Protein AF-A0A9E0UAF7-F1 (afdb_monomer_lite)

Secondary structure (DSSP, 8-state):
-----------------------------------------TT-S--S-TTHHHHHHHHHHHHHHHHHHHHHHHHHHHHHHHHHHHHHHHHHHHHHHHHHHHHHTT-HHHHGGGTTS-GGGGGT---SS-HHHHHHH-TT--PPTTEEEE--HHHHHSPPTTEEEEETTTTEEEEE-S--SS-EES-TT-----EEEEEEEE--S-TTT-----EEEEEESS-EESS--

pLDDT: mean 76.94, std 18.38, range [40.88, 98.25]

Structure (mmCIF, N/CA/C/O backbone):
data_AF-A0A9E0UAF7-F1
#
_entry.id   AF-A0A9E0UAF7-F1
#
loop_
_atom_site.group_PDB
_atom_site.id
_atom_site.type_symbol
_atom_site.label_atom_id
_atom_site.label_alt_id
_atom_site.label_comp_id
_atom_site.label_asym_id
_atom_site.label_entity_id
_atom_site.label_seq_id
_atom_site.pdbx_PDB_ins_code
_atom_site.Cartn_x
_atom_site.Cartn_y
_atom_site.Cartn_z
_atom_site.occupancy
_atom_site.B_iso_or_equiv
_atom_site.auth_seq_id
_atom_site.auth_comp_id
_atom_site.auth_asym_id
_atom_site.auth_atom_id
_atom_site.pdbx_PDB_model_num
ATOM 1 N N . MET A 1 1 ? 40.845 16.776 44.297 1.00 41.53 1 MET A N 1
ATOM 2 C CA . MET A 1 1 ? 40.939 15.301 44.328 1.00 41.53 1 MET A CA 1
ATOM 3 C C . MET A 1 1 ? 40.450 14.809 42.975 1.00 41.53 1 MET A C 1
ATOM 5 O O . MET A 1 1 ? 39.274 14.956 42.697 1.00 41.53 1 MET A O 1
ATOM 9 N N . ALA A 1 2 ? 41.381 14.683 42.027 1.00 43.44 2 ALA A N 1
ATOM 10 C CA . ALA A 1 2 ? 41.903 13.411 41.487 1.00 43.44 2 ALA A CA 1
ATOM 11 C C . ALA A 1 2 ? 41.165 13.103 40.159 1.00 43.44 2 ALA A C 1
ATOM 13 O O . ALA A 1 2 ? 40.016 12.694 40.193 1.00 43.44 2 ALA A O 1
ATOM 14 N N . ASP A 1 3 ? 41.591 13.634 39.009 1.00 40.88 3 ASP A N 1
ATOM 15 C CA . ASP A 1 3 ? 42.754 13.255 38.178 1.00 40.88 3 ASP A CA 1
ATOM 16 C C . ASP A 1 3 ? 42.494 11.983 37.346 1.00 40.88 3 ASP A C 1
ATOM 18 O O . ASP A 1 3 ? 42.168 10.948 37.916 1.00 40.88 3 ASP A O 1
ATOM 22 N N . ALA A 1 4 ? 42.600 12.100 36.012 1.00 50.06 4 ALA A N 1
ATOM 23 C CA . ALA A 1 4 ? 43.073 11.074 35.063 1.00 50.06 4 ALA A CA 1
ATOM 24 C C . ALA A 1 4 ? 42.687 11.429 33.612 1.00 50.06 4 ALA A C 1
ATOM 26 O O . ALA A 1 4 ? 41.625 11.089 33.091 1.00 50.06 4 ALA A O 1
ATOM 27 N N . ARG A 1 5 ? 43.625 12.108 32.949 1.00 47.50 5 ARG A N 1
ATOM 28 C CA . ARG A 1 5 ? 43.760 12.219 31.493 1.00 47.50 5 ARG A CA 1
ATOM 29 C C . ARG A 1 5 ? 44.028 10.838 30.888 1.00 47.50 5 ARG A C 1
ATOM 31 O O . ARG A 1 5 ? 44.896 10.138 31.398 1.00 47.50 5 ARG A O 1
ATOM 38 N N . LEU A 1 6 ? 43.447 10.525 29.729 1.00 55.19 6 LEU A N 1
ATOM 39 C CA . LEU A 1 6 ? 44.063 9.582 28.789 1.00 55.19 6 LEU A CA 1
ATOM 40 C C . LEU A 1 6 ? 44.043 10.151 27.372 1.00 55.19 6 LEU A C 1
ATOM 42 O O . LEU A 1 6 ? 43.013 10.268 26.715 1.00 55.19 6 LEU A O 1
ATOM 46 N N . ALA A 1 7 ? 45.243 10.539 26.954 1.00 46.50 7 ALA A N 1
ATOM 47 C CA . ALA A 1 7 ? 45.623 10.882 25.602 1.00 46.50 7 ALA A CA 1
ATOM 48 C C . ALA A 1 7 ? 45.883 9.600 24.799 1.00 46.50 7 ALA A C 1
ATOM 50 O O . ALA A 1 7 ? 46.511 8.673 25.304 1.00 46.50 7 ALA A O 1
ATOM 51 N N . PHE A 1 8 ? 45.493 9.596 23.527 1.00 46.56 8 PHE A N 1
ATOM 52 C CA . PHE A 1 8 ? 45.999 8.655 22.531 1.00 46.56 8 PHE A CA 1
ATOM 53 C C . PHE A 1 8 ? 46.525 9.441 21.329 1.00 46.56 8 PHE A C 1
ATOM 55 O O . PHE A 1 8 ? 45.744 10.058 20.606 1.00 46.56 8 PHE A O 1
ATOM 62 N N . PRO A 1 9 ? 47.842 9.418 21.086 1.00 63.25 9 PRO A N 1
ATOM 63 C CA . PRO A 1 9 ? 48.402 9.704 19.779 1.00 63.25 9 PRO A CA 1
ATOM 64 C C . PRO A 1 9 ? 49.098 8.451 19.238 1.00 63.25 9 PRO A C 1
ATOM 66 O O . PRO A 1 9 ? 49.913 7.858 19.936 1.00 63.25 9 PRO A O 1
ATOM 69 N N . GLN A 1 10 ? 48.890 8.097 17.968 1.00 53.09 10 GLN A N 1
ATOM 70 C CA . GLN A 1 10 ? 49.980 7.488 17.203 1.00 53.09 10 GLN A CA 1
ATOM 71 C C . GLN A 1 10 ? 49.788 7.624 15.692 1.00 53.09 10 GLN A C 1
ATOM 73 O O . GLN A 1 10 ? 48.929 7.012 15.066 1.00 53.09 10 GLN A O 1
ATOM 78 N N . LYS A 1 11 ? 50.659 8.463 15.129 1.00 49.25 11 LYS A N 1
ATOM 79 C CA . LYS A 1 11 ? 51.028 8.517 13.718 1.00 49.25 11 LYS A CA 1
ATOM 80 C C . LYS A 1 11 ? 51.733 7.212 13.343 1.00 49.25 11 LYS A C 1
ATOM 82 O O . LYS A 1 11 ? 52.657 6.811 14.045 1.00 49.25 11 LYS A O 1
ATOM 87 N N . LEU A 1 12 ? 51.403 6.642 12.188 1.00 48.94 12 LEU A N 1
ATOM 88 C CA . LEU A 1 12 ? 52.256 5.674 11.498 1.00 48.94 12 LEU A CA 1
ATOM 89 C C . LEU A 1 12 ? 52.568 6.213 10.101 1.00 48.94 12 LEU A C 1
ATOM 91 O O . LEU A 1 12 ? 51.835 6.027 9.137 1.00 48.94 12 LEU A O 1
ATOM 95 N N . SER A 1 13 ? 53.673 6.956 10.057 1.00 51.06 13 SER A N 1
ATOM 96 C CA . SER A 1 13 ? 54.428 7.274 8.852 1.00 51.06 13 SER A CA 1
ATOM 97 C C . SER A 1 13 ? 55.269 6.051 8.499 1.00 51.06 13 SER A C 1
ATOM 99 O O . SER A 1 13 ? 56.090 5.620 9.308 1.00 51.06 13 SER A O 1
ATOM 101 N N . LEU A 1 14 ? 55.076 5.493 7.306 1.00 51.84 14 LEU A N 1
ATOM 102 C CA . LEU A 1 14 ? 55.967 4.486 6.735 1.00 51.84 14 LEU A CA 1
ATOM 103 C C . LEU A 1 14 ? 56.720 5.116 5.563 1.00 51.84 14 LEU A C 1
ATOM 105 O O . LEU A 1 14 ? 56.313 5.073 4.407 1.00 51.84 14 LEU A O 1
ATOM 109 N N . SER A 1 15 ? 57.836 5.734 5.940 1.00 57.00 15 SER A N 1
ATOM 110 C CA . SER A 1 15 ? 58.982 6.048 5.094 1.00 57.00 15 SER A CA 1
ATOM 111 C C . SER A 1 15 ? 59.599 4.752 4.560 1.00 57.00 15 SER A C 1
ATOM 113 O O . SER A 1 15 ? 59.833 3.815 5.328 1.00 57.00 15 SER A O 1
ATOM 115 N N . ARG A 1 16 ? 59.909 4.698 3.260 1.00 47.22 16 ARG A N 1
ATOM 116 C CA . ARG A 1 16 ? 60.874 3.733 2.721 1.00 47.22 16 ARG A CA 1
ATOM 117 C C . ARG A 1 16 ? 61.950 4.455 1.903 1.00 47.22 16 ARG A C 1
ATOM 119 O O . ARG A 1 16 ? 61.608 5.317 1.095 1.00 47.22 16 ARG A O 1
ATOM 126 N N . PRO A 1 17 ? 63.232 4.120 2.129 1.00 57.28 17 PRO A N 1
ATOM 127 C CA . PRO A 1 17 ? 64.366 4.873 1.619 1.00 57.28 17 PRO A CA 1
ATOM 128 C C . PRO A 1 17 ? 64.757 4.466 0.198 1.00 57.28 17 PRO A C 1
ATOM 130 O O . PRO A 1 17 ? 64.689 3.300 -0.190 1.00 57.28 17 PRO A O 1
ATOM 133 N N . ALA A 1 18 ? 65.263 5.454 -0.532 1.00 51.53 18 ALA A N 1
ATOM 134 C CA . ALA A 1 18 ? 66.146 5.260 -1.666 1.00 51.53 18 ALA A CA 1
ATOM 135 C C . ALA A 1 18 ? 67.567 4.964 -1.158 1.00 51.53 18 ALA A C 1
ATOM 137 O O . ALA A 1 18 ? 68.094 5.724 -0.349 1.00 51.53 18 ALA A O 1
ATOM 138 N N . ALA A 1 19 ? 68.201 3.904 -1.662 1.00 49.62 19 ALA A N 1
ATOM 139 C CA . ALA A 1 19 ? 69.658 3.794 -1.705 1.00 49.62 19 ALA A CA 1
ATOM 140 C C . ALA A 1 19 ? 70.096 2.798 -2.790 1.00 49.62 19 ALA A C 1
ATOM 142 O O . ALA A 1 19 ? 70.011 1.582 -2.649 1.00 49.62 19 ALA A O 1
ATOM 143 N N . THR A 1 20 ? 70.554 3.389 -3.887 1.00 54.06 20 THR A N 1
ATOM 144 C CA . THR A 1 20 ? 71.681 2.989 -4.736 1.00 54.06 20 THR A CA 1
ATOM 145 C C . THR A 1 20 ? 72.611 1.906 -4.180 1.00 54.06 20 THR A C 1
ATOM 147 O O . THR A 1 20 ? 73.306 2.132 -3.194 1.00 54.06 20 THR A O 1
ATOM 150 N N . LEU A 1 21 ? 72.767 0.820 -4.942 1.00 51.31 21 LEU A N 1
ATOM 151 C CA . LEU A 1 21 ? 74.027 0.083 -5.041 1.00 51.31 21 LEU A CA 1
ATOM 152 C C . LEU A 1 21 ? 74.296 -0.240 -6.511 1.00 51.31 21 LEU A C 1
ATOM 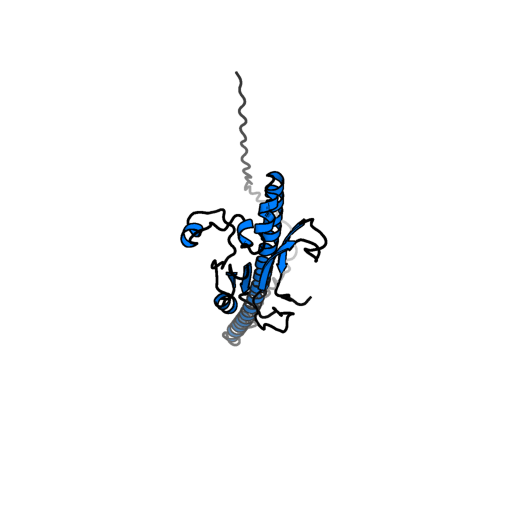154 O O . LEU A 1 21 ? 73.757 -1.165 -7.112 1.00 51.31 21 LEU A O 1
ATOM 158 N N . SER A 1 22 ? 75.106 0.633 -7.092 1.00 55.19 22 SER A N 1
ATOM 159 C CA . SER A 1 22 ? 75.787 0.462 -8.358 1.00 55.19 22 SER A CA 1
ATOM 160 C C . SER A 1 22 ? 77.051 -0.381 -8.155 1.00 55.19 22 SER A C 1
ATOM 162 O O . SER A 1 22 ? 77.685 -0.329 -7.105 1.00 55.19 22 SER A O 1
ATOM 164 N N . ARG A 1 23 ? 77.450 -1.063 -9.236 1.00 52.00 23 ARG A N 1
ATOM 165 C CA . ARG A 1 23 ? 78.768 -1.674 -9.498 1.00 52.00 23 ARG A CA 1
ATOM 166 C C . ARG A 1 23 ? 79.117 -2.975 -8.774 1.00 52.00 23 ARG A C 1
ATOM 168 O O . ARG A 1 23 ? 79.587 -2.956 -7.648 1.00 52.00 23 ARG A O 1
ATOM 175 N N . GLN A 1 24 ? 79.086 -4.050 -9.564 1.00 48.72 24 GLN A N 1
ATOM 176 C CA . GLN A 1 24 ? 80.085 -5.132 -9.729 1.00 48.72 24 GLN A CA 1
ATOM 177 C C . GLN A 1 24 ? 79.295 -6.382 -10.138 1.00 48.72 24 GLN A C 1
ATOM 179 O O . GLN A 1 24 ? 78.341 -6.719 -9.463 1.00 48.72 24 GLN A O 1
ATOM 184 N N . ARG A 1 25 ? 79.546 -7.147 -11.195 1.00 46.94 25 ARG A N 1
ATOM 185 C CA . ARG A 1 25 ? 80.594 -7.339 -12.208 1.00 46.94 25 ARG A CA 1
ATOM 186 C C . ARG A 1 25 ? 79.820 -8.041 -13.341 1.00 46.94 25 ARG A C 1
ATOM 188 O O . ARG A 1 25 ? 79.087 -8.973 -13.057 1.00 46.94 25 ARG A O 1
ATOM 195 N N . ALA A 1 26 ? 79.802 -7.584 -14.587 1.00 54.94 26 ALA A N 1
ATOM 196 C CA . ALA A 1 26 ? 80.893 -7.785 -15.538 1.00 54.94 26 ALA A CA 1
ATOM 197 C C . ALA A 1 26 ? 81.461 -9.219 -15.518 1.00 54.94 26 ALA A C 1
ATOM 199 O O . ALA A 1 26 ? 82.575 -9.422 -15.035 1.00 54.94 26 ALA A O 1
ATOM 200 N N . ARG A 1 27 ? 80.688 -10.191 -16.019 1.00 50.22 27 ARG A N 1
ATOM 201 C CA . ARG A 1 27 ? 81.120 -11.369 -16.804 1.00 50.22 27 ARG A CA 1
ATOM 202 C C . ARG A 1 27 ? 79.898 -12.250 -17.082 1.00 50.22 27 ARG A C 1
ATOM 204 O O . ARG A 1 27 ? 79.049 -12.337 -16.215 1.00 50.22 27 ARG A O 1
ATOM 211 N N . GLU A 1 28 ? 79.866 -12.873 -18.260 1.00 48.66 28 GLU A N 1
ATOM 212 C CA . GLU A 1 28 ? 78.744 -13.590 -18.903 1.00 48.66 28 GLU A CA 1
ATOM 213 C C . GLU A 1 28 ? 77.792 -12.626 -19.629 1.00 48.66 28 GLU A C 1
ATOM 215 O O . GLU A 1 28 ? 76.805 -12.165 -19.084 1.00 48.66 28 GLU A O 1
ATOM 220 N N . ASP A 1 29 ? 78.020 -12.179 -20.862 1.00 54.28 29 ASP A N 1
ATOM 221 C CA . ASP A 1 29 ? 78.720 -12.773 -22.007 1.00 54.28 29 ASP A CA 1
ATOM 222 C C . ASP A 1 29 ? 78.398 -14.254 -22.232 1.00 54.28 29 ASP A C 1
ATOM 224 O O . ASP A 1 29 ? 79.243 -15.144 -22.177 1.00 54.28 29 ASP A O 1
ATOM 228 N N . SER A 1 30 ? 77.107 -14.528 -22.413 1.00 54.91 30 SER A N 1
ATOM 229 C CA . SER A 1 30 ? 76.599 -15.802 -22.911 1.00 54.91 30 SER A CA 1
ATOM 230 C C . SER A 1 30 ? 75.281 -15.577 -23.636 1.00 54.91 30 SER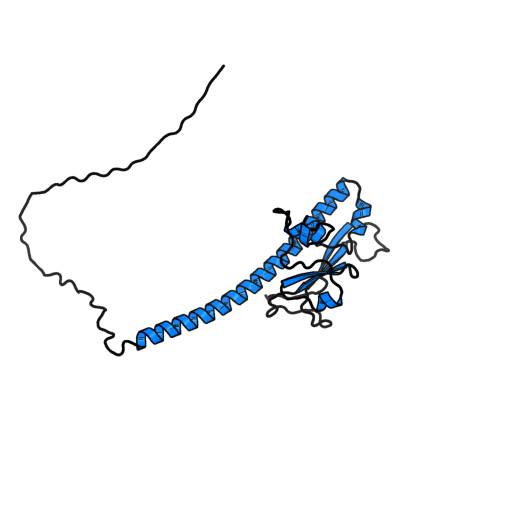 A C 1
ATOM 232 O O . SER A 1 30 ? 74.210 -15.578 -23.044 1.00 54.91 30 SER A O 1
ATOM 234 N N . ARG A 1 31 ? 75.401 -15.448 -24.958 1.00 53.41 31 ARG A N 1
ATOM 235 C CA . ARG A 1 31 ? 74.362 -15.776 -25.943 1.00 53.41 31 ARG A CA 1
ATOM 236 C C . ARG A 1 31 ? 73.120 -14.890 -25.889 1.00 53.41 31 ARG A C 1
ATOM 238 O O . ARG A 1 31 ? 72.055 -15.264 -25.412 1.00 53.41 31 ARG A O 1
ATOM 245 N N . LEU A 1 32 ? 73.270 -13.743 -26.542 1.00 54.09 32 LEU A N 1
ATOM 246 C CA . LEU A 1 32 ? 72.193 -13.044 -27.234 1.00 54.09 32 LEU A CA 1
ATOM 247 C C . LEU A 1 32 ? 71.392 -14.032 -28.102 1.00 54.09 32 LEU A C 1
ATOM 249 O O . LEU A 1 32 ? 71.757 -14.308 -29.243 1.00 54.09 32 LEU A O 1
ATOM 253 N N . MET A 1 33 ? 70.287 -14.548 -27.570 1.00 49.56 33 MET A N 1
ATOM 254 C CA . MET A 1 33 ? 69.118 -14.816 -28.394 1.00 49.56 33 MET A CA 1
ATOM 255 C C . MET A 1 33 ? 68.232 -13.576 -28.316 1.00 49.56 33 MET A C 1
ATOM 257 O O . MET A 1 33 ? 67.869 -13.170 -27.208 1.00 49.56 33 MET A O 1
ATOM 261 N N . PRO A 1 34 ? 67.886 -12.942 -29.450 1.00 55.28 34 PRO A N 1
ATOM 262 C CA . PRO A 1 34 ? 66.823 -11.962 -29.446 1.00 55.28 34 PRO A CA 1
ATOM 263 C C . PRO A 1 34 ? 65.553 -12.723 -29.076 1.00 55.28 34 PRO A C 1
ATOM 265 O O . PRO A 1 34 ? 64.988 -13.442 -29.898 1.00 55.28 34 PRO A O 1
ATOM 268 N N . ILE A 1 35 ? 65.115 -12.586 -27.824 1.00 56.59 35 ILE A N 1
ATOM 269 C CA . ILE A 1 35 ? 63.716 -12.800 -27.484 1.00 56.59 35 ILE A CA 1
ATOM 270 C C . ILE A 1 35 ? 62.994 -11.779 -28.347 1.00 56.59 35 ILE A C 1
ATOM 272 O O . ILE A 1 35 ? 62.994 -10.580 -28.057 1.00 56.59 35 ILE A O 1
ATOM 276 N N . GLN A 1 36 ? 62.499 -12.248 -29.491 1.00 58.94 36 GLN A N 1
ATOM 277 C CA . GLN A 1 36 ? 61.579 -11.487 -30.295 1.00 58.94 36 GLN A CA 1
ATOM 278 C C . GLN A 1 36 ? 60.417 -11.188 -29.368 1.00 58.94 36 GLN A C 1
ATOM 280 O O . GLN A 1 36 ? 59.630 -12.063 -29.022 1.00 58.94 36 GLN A O 1
ATOM 285 N N . ALA A 1 37 ? 60.372 -9.945 -28.899 1.00 59.50 37 ALA A N 1
ATOM 286 C CA . ALA A 1 37 ? 59.159 -9.366 -28.393 1.00 59.50 37 ALA A CA 1
ATOM 287 C C . ALA A 1 37 ? 58.181 -9.451 -29.561 1.00 59.50 37 ALA A C 1
ATOM 289 O O . ALA A 1 37 ? 58.180 -8.585 -30.442 1.00 59.50 37 ALA A O 1
ATOM 290 N N . GLU A 1 38 ? 57.399 -10.530 -29.595 1.00 56.88 38 GLU A N 1
ATOM 291 C CA . GLU A 1 38 ? 56.126 -10.576 -30.284 1.00 56.88 38 GLU A CA 1
ATOM 292 C C . GLU A 1 38 ? 55.320 -9.426 -29.694 1.00 56.88 38 GLU A C 1
ATOM 294 O O . GLU A 1 38 ? 54.585 -9.540 -28.714 1.00 56.88 38 GLU A O 1
ATOM 299 N N . ARG A 1 39 ? 55.527 -8.244 -30.279 1.00 55.34 39 ARG A N 1
ATOM 300 C CA . ARG A 1 39 ? 54.546 -7.183 -30.276 1.00 55.34 39 ARG A CA 1
ATOM 301 C C . ARG A 1 39 ? 53.333 -7.838 -30.904 1.00 55.34 39 ARG A C 1
ATOM 303 O O . ARG A 1 39 ? 53.231 -7.884 -32.127 1.00 55.34 39 ARG A O 1
ATOM 310 N N . PHE A 1 40 ? 52.455 -8.366 -30.062 1.00 55.75 40 PHE A N 1
ATOM 311 C CA . PHE A 1 40 ? 51.092 -8.699 -30.415 1.00 55.75 40 PHE A CA 1
ATOM 312 C C . PHE A 1 40 ? 50.440 -7.402 -30.907 1.00 55.75 40 PHE A C 1
ATOM 314 O O . PHE A 1 40 ? 49.823 -6.646 -30.159 1.00 55.75 40 PHE A O 1
ATOM 321 N N . ARG A 1 41 ? 50.671 -7.091 -32.187 1.00 57.16 41 ARG A N 1
ATOM 322 C CA . ARG A 1 41 ? 50.012 -6.030 -32.937 1.00 57.16 41 ARG A CA 1
ATOM 323 C C . ARG A 1 41 ? 48.605 -6.527 -33.231 1.00 57.16 41 ARG A C 1
ATOM 325 O O . ARG A 1 41 ? 48.301 -6.965 -34.331 1.00 57.16 41 ARG A O 1
ATOM 332 N N . PHE A 1 42 ? 47.745 -6.468 -32.223 1.00 57.91 42 PHE A N 1
ATOM 333 C CA . PHE A 1 42 ? 46.317 -6.755 -32.364 1.00 57.91 42 PHE A CA 1
ATOM 334 C C . PHE A 1 42 ? 45.541 -5.620 -33.068 1.00 57.91 42 PHE A C 1
ATOM 336 O O . PHE A 1 42 ? 44.316 -5.639 -33.099 1.00 57.91 42 PHE A O 1
ATOM 343 N N . THR A 1 43 ? 46.218 -4.611 -33.629 1.00 59.00 43 THR A N 1
ATOM 344 C CA . THR A 1 43 ? 45.596 -3.333 -34.018 1.00 59.00 43 THR A CA 1
ATOM 345 C C . THR A 1 43 ? 45.374 -3.110 -35.513 1.00 59.00 43 THR A C 1
ATOM 347 O O . THR A 1 43 ? 44.853 -2.059 -35.865 1.00 59.00 43 THR A O 1
ATOM 350 N N . ASP A 1 44 ? 45.688 -4.066 -36.391 1.00 58.78 44 ASP A N 1
ATOM 351 C CA . ASP A 1 44 ? 45.584 -3.843 -37.848 1.00 58.78 44 ASP A CA 1
ATOM 352 C C . ASP A 1 44 ? 44.432 -4.605 -38.537 1.00 58.78 44 ASP A C 1
ATOM 354 O O . ASP A 1 44 ? 44.355 -4.633 -39.762 1.00 58.78 44 ASP A O 1
ATOM 358 N N . TYR A 1 45 ? 43.483 -5.183 -37.786 1.00 60.16 45 TYR A N 1
ATOM 359 C CA . TYR A 1 45 ? 42.378 -5.968 -38.373 1.00 60.16 45 TYR A CA 1
ATOM 360 C C . TYR A 1 45 ? 41.162 -5.133 -38.845 1.00 60.16 45 TYR A C 1
ATOM 362 O O . TYR A 1 45 ? 40.240 -5.672 -39.447 1.00 60.16 45 TYR A O 1
ATOM 370 N N . TYR A 1 46 ? 41.146 -3.810 -38.633 1.00 56.69 46 TYR A N 1
ATOM 371 C CA . TYR A 1 46 ? 40.015 -2.938 -39.007 1.00 56.69 46 TYR A CA 1
ATOM 372 C C . TYR A 1 46 ? 40.449 -1.714 -39.835 1.00 56.69 46 TYR A C 1
ATOM 374 O O . TYR A 1 46 ? 40.228 -0.572 -39.441 1.00 56.69 46 TYR A O 1
ATOM 382 N N . GLN A 1 47 ? 41.054 -1.929 -41.009 1.00 59.75 47 GLN A N 1
ATOM 383 C CA . GLN A 1 47 ? 41.250 -0.862 -42.013 1.00 59.75 47 GLN A CA 1
ATOM 384 C C . GLN A 1 47 ? 40.130 -0.787 -43.074 1.00 59.75 47 GLN A C 1
ATOM 386 O O . GLN A 1 47 ? 40.229 -0.017 -44.025 1.00 59.75 47 GLN A O 1
ATOM 391 N N . GLY A 1 48 ? 39.026 -1.524 -42.902 1.00 61.62 48 GLY A N 1
ATOM 392 C CA . GLY A 1 48 ? 37.819 -1.402 -43.726 1.00 61.62 48 GLY A CA 1
ATOM 393 C C . GLY A 1 48 ? 36.689 -0.686 -42.981 1.00 61.62 48 GLY A C 1
ATOM 394 O O . GLY A 1 48 ? 36.115 -1.251 -42.061 1.00 61.62 48 GLY A O 1
ATOM 395 N N . SER A 1 49 ? 36.353 0.540 -43.402 1.00 66.31 49 SER A N 1
ATOM 396 C CA . SER A 1 49 ? 35.209 1.362 -42.951 1.00 66.31 49 SER A CA 1
ATOM 397 C C . SER A 1 49 ? 35.156 1.729 -41.454 1.00 66.31 49 SER A C 1
ATOM 399 O O . SER A 1 49 ? 34.607 1.017 -40.615 1.00 66.31 49 SER A O 1
ATOM 401 N N . ARG A 1 50 ? 35.631 2.938 -41.115 1.00 71.88 50 ARG A N 1
ATOM 402 C CA . ARG A 1 50 ? 35.610 3.505 -39.745 1.00 71.88 50 ARG A CA 1
ATOM 403 C C . ARG A 1 50 ? 34.200 3.649 -39.146 1.00 71.88 50 ARG A C 1
ATOM 405 O O . ARG A 1 50 ? 34.077 3.886 -37.951 1.00 71.88 50 ARG A O 1
ATOM 412 N N . TRP A 1 51 ? 33.146 3.547 -39.955 1.00 77.69 51 TRP A N 1
ATOM 413 C CA . TRP A 1 51 ? 31.760 3.751 -39.517 1.00 77.69 51 TRP A CA 1
ATOM 414 C C . TRP A 1 51 ? 31.103 2.458 -39.022 1.00 77.69 51 TRP A C 1
ATOM 416 O O . TRP A 1 51 ? 30.178 2.516 -38.213 1.00 77.69 51 TRP A O 1
ATOM 426 N N . PHE A 1 52 ? 31.605 1.293 -39.445 1.00 85.00 52 PHE A N 1
ATOM 427 C CA . PHE A 1 52 ? 31.015 0.002 -39.091 1.00 85.00 52 PHE A CA 1
ATOM 428 C C . PHE A 1 52 ? 31.135 -0.329 -37.590 1.00 85.00 52 PHE A C 1
ATOM 430 O O . PHE A 1 52 ? 30.101 -0.609 -36.978 1.00 85.00 52 PHE A O 1
ATOM 437 N N . PRO A 1 53 ? 32.313 -0.212 -36.936 1.00 86.31 53 PRO A N 1
ATOM 438 C CA . PRO A 1 53 ? 32.418 -0.480 -35.498 1.00 86.31 53 PRO A CA 1
ATOM 439 C C . PRO A 1 53 ? 31.550 0.464 -34.656 1.00 86.31 53 PRO A C 1
ATOM 441 O O . PRO A 1 53 ? 30.951 0.040 -33.671 1.00 86.31 53 PRO A O 1
ATOM 444 N N . GLY A 1 54 ? 31.439 1.732 -35.069 1.00 91.19 54 GLY A N 1
ATOM 445 C CA . GLY A 1 54 ? 30.594 2.722 -34.400 1.00 91.19 54 GLY A CA 1
ATOM 446 C C . GLY A 1 54 ? 29.106 2.384 -34.496 1.00 91.19 54 GLY A C 1
ATOM 447 O O . GLY A 1 54 ? 28.399 2.463 -33.495 1.00 91.19 54 GLY A O 1
ATOM 448 N N . GLY A 1 55 ? 28.643 1.943 -35.670 1.00 94.19 55 GLY A N 1
ATOM 449 C CA . GLY A 1 55 ? 27.260 1.502 -35.863 1.00 94.19 55 GLY A CA 1
ATOM 450 C C . GLY A 1 55 ? 26.907 0.285 -35.006 1.00 94.19 55 GLY A C 1
ATOM 451 O O . GLY A 1 55 ? 25.872 0.285 -34.341 1.00 94.19 55 GLY A O 1
ATOM 452 N N . VAL A 1 56 ? 27.791 -0.718 -34.957 1.00 94.56 56 VAL A N 1
ATOM 453 C CA . VAL A 1 56 ? 27.600 -1.904 -34.104 1.00 94.56 56 VAL A CA 1
ATOM 454 C C . VAL A 1 56 ? 27.576 -1.516 -32.624 1.00 94.56 56 VAL A C 1
ATOM 456 O O . VAL A 1 56 ? 26.683 -1.947 -31.898 1.00 94.56 56 VAL A O 1
ATOM 459 N N . ALA A 1 57 ? 28.505 -0.666 -32.176 1.00 95.31 57 ALA A N 1
ATOM 460 C CA . ALA A 1 57 ? 28.530 -0.190 -30.795 1.00 95.31 57 ALA A CA 1
ATOM 461 C C . ALA A 1 57 ? 27.242 0.562 -30.427 1.00 95.31 57 ALA A C 1
ATOM 463 O O . ALA A 1 57 ? 26.656 0.298 -29.380 1.00 95.31 57 ALA A O 1
ATOM 464 N N . LEU A 1 58 ? 26.763 1.447 -31.304 1.00 96.75 58 LEU A N 1
ATOM 465 C CA . LEU A 1 58 ? 25.524 2.194 -31.092 1.00 96.75 58 LEU A CA 1
ATOM 466 C C . LEU A 1 58 ? 24.312 1.256 -31.018 1.00 96.75 58 LEU A C 1
ATOM 468 O O . LEU A 1 58 ? 23.486 1.400 -30.120 1.00 96.75 58 LEU A O 1
ATOM 472 N N . LEU A 1 59 ? 24.230 0.260 -31.904 1.00 97.19 59 LEU A N 1
ATOM 473 C CA . LEU A 1 59 ? 23.164 -0.743 -31.881 1.00 97.19 59 LEU A CA 1
ATOM 474 C C . LEU A 1 59 ? 23.163 -1.548 -30.572 1.00 97.19 59 LEU A C 1
ATOM 476 O O . LEU A 1 59 ? 22.109 -1.718 -29.961 1.00 97.19 59 LEU A O 1
ATOM 480 N N . LEU A 1 60 ? 24.333 -1.992 -30.107 1.00 97.88 60 LEU A N 1
ATOM 481 C CA . LEU A 1 60 ? 24.460 -2.697 -28.828 1.00 97.88 60 LEU A CA 1
ATOM 482 C C . LEU A 1 60 ? 24.042 -1.817 -27.645 1.00 97.88 60 LEU A C 1
ATOM 484 O O . LEU A 1 60 ? 23.314 -2.285 -26.770 1.00 97.88 60 LEU A O 1
ATOM 488 N N . ILE A 1 61 ? 24.447 -0.543 -27.637 1.00 98.00 61 ILE A N 1
ATOM 489 C CA . ILE A 1 61 ? 24.048 0.421 -26.602 1.00 98.00 61 ILE A CA 1
ATOM 490 C C . ILE A 1 61 ? 22.528 0.602 -26.593 1.00 98.00 61 ILE A C 1
ATOM 492 O O . ILE A 1 61 ? 21.927 0.571 -25.521 1.00 98.00 61 ILE A O 1
ATOM 496 N N . LEU A 1 62 ? 21.893 0.750 -27.760 1.00 98.25 62 LEU A N 1
ATOM 497 C CA . LEU A 1 62 ? 20.438 0.901 -27.851 1.00 98.25 62 LEU A CA 1
ATOM 498 C C . LEU A 1 62 ? 19.698 -0.346 -27.360 1.00 98.25 62 LEU A C 1
ATOM 500 O O . LEU A 1 62 ? 18.746 -0.221 -26.591 1.00 98.25 62 LEU A O 1
ATOM 504 N N . LEU A 1 63 ? 20.143 -1.541 -27.754 1.00 98.12 63 LEU A N 1
ATOM 505 C CA . LEU A 1 63 ? 19.551 -2.796 -27.281 1.00 98.12 63 LEU A CA 1
ATOM 506 C C . LEU A 1 63 ? 19.680 -2.939 -25.762 1.00 98.12 63 LEU A C 1
ATOM 508 O O . LEU A 1 63 ? 18.706 -3.275 -25.088 1.00 98.12 63 LEU A O 1
ATOM 512 N N . PHE A 1 64 ? 20.859 -2.636 -25.217 1.00 98.12 64 PHE A N 1
ATOM 513 C CA . PHE A 1 64 ? 21.094 -2.698 -23.779 1.00 98.12 64 PHE A CA 1
ATOM 514 C C . PHE A 1 64 ? 20.266 -1.660 -23.017 1.00 98.12 64 PHE A C 1
ATOM 516 O O . PHE A 1 64 ? 19.689 -1.980 -21.981 1.00 98.12 64 PHE A O 1
ATOM 523 N N . ALA A 1 65 ? 20.147 -0.440 -23.547 1.00 97.94 65 ALA A N 1
ATOM 524 C CA . ALA A 1 65 ? 19.303 0.598 -22.968 1.00 97.94 65 ALA A CA 1
ATOM 525 C C . ALA A 1 65 ? 17.834 0.155 -22.927 1.00 97.94 65 ALA A C 1
ATOM 527 O O . ALA A 1 65 ? 17.217 0.204 -21.866 1.00 97.94 65 ALA A O 1
ATOM 528 N N . LEU A 1 66 ? 17.287 -0.349 -24.038 1.00 97.19 66 LEU A N 1
ATOM 529 C CA . LEU A 1 66 ? 15.910 -0.854 -24.088 1.00 97.19 66 LEU A CA 1
ATOM 530 C C . LEU A 1 66 ? 15.673 -1.983 -23.076 1.00 97.19 66 LEU A C 1
ATOM 532 O O . LEU A 1 66 ? 14.663 -1.976 -22.371 1.00 97.19 66 LEU A O 1
ATOM 536 N N . TRP A 1 67 ? 16.619 -2.917 -22.963 1.00 97.38 67 TRP A N 1
ATOM 537 C CA . TRP A 1 67 ? 16.557 -3.992 -21.973 1.00 97.38 67 TRP A CA 1
ATOM 538 C C . TRP A 1 67 ? 16.577 -3.458 -20.532 1.00 97.38 67 TRP A C 1
ATOM 540 O O . TRP A 1 67 ? 15.764 -3.874 -19.704 1.00 97.38 67 TRP A O 1
ATOM 550 N N . LEU A 1 68 ? 17.449 -2.490 -20.239 1.00 96.56 68 LEU A N 1
ATOM 551 C CA . LEU A 1 68 ? 17.545 -1.870 -18.920 1.00 96.56 68 LEU A CA 1
ATOM 552 C C . LEU A 1 68 ? 16.253 -1.131 -18.544 1.00 96.56 68 LEU A C 1
ATOM 554 O O . LEU A 1 68 ? 15.790 -1.254 -17.413 1.00 96.56 68 LEU A O 1
ATOM 558 N N . LEU A 1 69 ? 15.640 -0.405 -19.486 1.00 95.12 69 LEU A N 1
ATOM 559 C CA . LEU A 1 69 ? 14.359 0.272 -19.255 1.00 95.12 69 LEU A CA 1
ATOM 560 C C . LEU A 1 69 ? 13.242 -0.726 -18.922 1.00 95.12 69 LEU A C 1
ATOM 562 O O . LEU A 1 69 ? 12.463 -0.482 -18.000 1.00 95.12 69 LEU A O 1
ATOM 566 N N . ALA A 1 70 ? 13.176 -1.852 -19.638 1.00 91.25 70 ALA A N 1
ATOM 567 C CA . ALA A 1 70 ? 12.203 -2.903 -19.350 1.00 91.25 70 ALA A CA 1
ATOM 568 C C . ALA A 1 70 ? 12.415 -3.508 -17.950 1.00 91.25 70 ALA A C 1
ATOM 570 O O . ALA A 1 70 ? 11.455 -3.679 -17.201 1.00 91.25 70 ALA A O 1
ATOM 571 N N . SER A 1 71 ? 13.673 -3.751 -17.574 1.00 92.19 71 SER A N 1
ATOM 572 C CA . SER A 1 71 ? 14.048 -4.272 -16.254 1.00 92.19 71 SER A CA 1
ATOM 573 C C . SER A 1 71 ? 13.701 -3.301 -15.116 1.00 92.19 71 SER A C 1
ATOM 575 O O . SER A 1 71 ? 13.138 -3.699 -14.094 1.00 92.19 71 SER A O 1
ATOM 577 N N . LEU A 1 72 ? 13.957 -2.001 -15.303 1.00 93.06 72 LEU A N 1
ATOM 578 C CA . LEU A 1 72 ? 13.619 -0.977 -14.311 1.00 93.06 72 LEU A CA 1
ATOM 579 C C . LEU A 1 72 ? 12.112 -0.891 -14.052 1.00 93.06 72 LEU A C 1
ATOM 581 O O . LEU A 1 72 ? 11.709 -0.731 -12.901 1.00 93.06 72 LEU A O 1
ATOM 585 N N . ALA A 1 73 ? 11.284 -1.031 -15.089 1.00 89.94 73 ALA A N 1
ATOM 586 C CA . ALA A 1 73 ? 9.831 -1.012 -14.935 1.00 89.94 73 ALA A CA 1
ATOM 587 C C . ALA A 1 73 ? 9.324 -2.174 -14.058 1.00 89.94 73 ALA A C 1
ATOM 589 O O . ALA A 1 73 ? 8.460 -1.971 -13.206 1.00 89.94 73 ALA A O 1
ATOM 590 N N . GLU A 1 74 ? 9.891 -3.375 -14.209 1.00 90.25 74 GLU A N 1
ATOM 591 C CA . GLU A 1 74 ? 9.530 -4.529 -13.376 1.00 90.25 74 GLU A CA 1
ATOM 592 C C . GLU A 1 74 ? 9.982 -4.344 -11.918 1.00 90.25 74 GLU A C 1
ATOM 594 O O . GLU A 1 74 ? 9.232 -4.628 -10.979 1.00 90.25 74 GLU A O 1
ATOM 599 N N . MET A 1 75 ? 11.188 -3.807 -11.713 1.00 92.94 75 MET A N 1
ATOM 600 C CA . MET A 1 75 ? 11.697 -3.520 -10.369 1.00 92.94 75 MET A CA 1
ATOM 601 C C . MET A 1 75 ? 10.858 -2.458 -9.649 1.00 92.94 75 MET A C 1
ATOM 603 O O . MET A 1 75 ? 10.633 -2.577 -8.443 1.00 92.94 75 MET A O 1
ATOM 607 N N . GLN A 1 76 ? 10.343 -1.461 -10.375 1.00 92.31 76 GLN A N 1
ATOM 608 C CA . GLN A 1 76 ? 9.418 -0.473 -9.819 1.00 92.31 76 GLN A CA 1
ATOM 609 C C . GLN A 1 76 ? 8.128 -1.129 -9.314 1.00 92.31 76 GLN A C 1
ATOM 611 O O . GLN A 1 76 ? 7.730 -0.865 -8.182 1.00 92.31 76 GLN A O 1
ATOM 616 N N . GLU A 1 77 ? 7.515 -2.029 -10.088 1.00 92.38 77 GLU A N 1
ATOM 617 C CA . GLU A 1 77 ? 6.295 -2.738 -9.668 1.00 92.38 77 GLU A CA 1
ATOM 618 C C . GLU A 1 77 ? 6.535 -3.627 -8.435 1.00 92.38 77 GLU A C 1
ATOM 620 O O . GLU A 1 77 ? 5.744 -3.617 -7.490 1.00 92.38 77 GLU A O 1
ATOM 625 N N . ARG A 1 78 ? 7.667 -4.343 -8.381 1.00 92.50 78 ARG A N 1
ATOM 626 C CA . ARG A 1 78 ? 8.040 -5.139 -7.196 1.00 92.50 78 ARG A CA 1
ATOM 627 C C . ARG A 1 78 ? 8.266 -4.265 -5.961 1.00 92.50 78 ARG A C 1
ATOM 629 O O . ARG A 1 78 ? 7.855 -4.644 -4.864 1.00 92.50 78 ARG A O 1
ATOM 636 N N . SER A 1 79 ? 8.899 -3.104 -6.134 1.00 93.44 79 SER A N 1
ATOM 637 C CA . SER A 1 79 ? 9.102 -2.148 -5.042 1.00 93.44 79 SER A CA 1
ATOM 638 C C . SER A 1 79 ? 7.780 -1.557 -4.546 1.00 93.44 79 SER A C 1
ATOM 640 O O . SER A 1 79 ? 7.585 -1.429 -3.341 1.00 93.44 79 SER A O 1
ATOM 642 N N . GLU A 1 80 ? 6.841 -1.282 -5.455 1.00 93.75 80 GLU A N 1
ATOM 643 C CA . GLU A 1 80 ? 5.510 -0.775 -5.127 1.00 93.75 80 GLU A CA 1
ATOM 644 C C . GLU A 1 80 ? 4.725 -1.799 -4.300 1.00 93.75 80 GLU A C 1
ATOM 646 O O . GLU A 1 80 ? 4.225 -1.466 -3.222 1.00 93.75 80 GLU A O 1
ATOM 651 N N . LYS A 1 81 ? 4.713 -3.069 -4.729 1.00 92.62 81 LYS A N 1
ATOM 652 C CA . LYS A 1 81 ? 4.132 -4.170 -3.946 1.00 92.62 81 LYS A CA 1
ATOM 653 C C . LYS A 1 81 ? 4.723 -4.234 -2.541 1.00 92.62 81 LYS A C 1
ATOM 655 O O . LYS A 1 81 ? 3.978 -4.294 -1.563 1.00 92.62 81 LYS A O 1
ATOM 660 N N . LEU A 1 82 ? 6.052 -4.206 -2.435 1.00 93.25 82 LEU A N 1
ATOM 661 C CA . LEU A 1 82 ? 6.734 -4.277 -1.146 1.00 93.25 82 LEU A CA 1
ATOM 662 C C . LEU A 1 82 ? 6.340 -3.103 -0.237 1.00 93.25 82 LEU A C 1
ATOM 664 O O . LEU A 1 82 ? 6.062 -3.315 0.942 1.00 93.25 82 LEU A O 1
ATOM 668 N N . MET A 1 83 ? 6.262 -1.884 -0.775 1.00 92.19 83 MET A N 1
ATOM 669 C CA . MET A 1 83 ? 5.851 -0.690 -0.027 1.00 92.19 83 MET A CA 1
ATOM 670 C C . MET A 1 83 ? 4.415 -0.799 0.497 1.00 92.19 83 MET A C 1
ATOM 672 O O . MET A 1 83 ? 4.157 -0.482 1.661 1.00 92.19 83 MET A O 1
ATOM 676 N N . VAL A 1 84 ? 3.486 -1.295 -0.323 1.00 92.88 84 VAL A N 1
ATOM 677 C CA . VAL A 1 84 ? 2.096 -1.543 0.090 1.00 92.88 84 VAL A CA 1
ATOM 678 C C . VAL A 1 84 ? 2.036 -2.593 1.196 1.00 92.88 84 VAL A C 1
ATOM 680 O O . VAL A 1 84 ? 1.417 -2.366 2.237 1.00 92.88 84 VAL A O 1
ATOM 683 N N . GLU A 1 85 ? 2.709 -3.729 1.016 1.00 92.94 85 GLU A N 1
ATOM 684 C CA . GLU A 1 85 ? 2.712 -4.814 2.000 1.00 92.94 85 GLU A CA 1
ATOM 685 C C . GLU A 1 85 ? 3.340 -4.394 3.331 1.00 92.94 85 GLU A C 1
ATOM 687 O O . GLU A 1 85 ? 2.797 -4.710 4.395 1.00 92.94 85 GLU A O 1
ATOM 692 N N . LEU A 1 86 ? 4.452 -3.654 3.286 1.00 92.94 86 LEU A N 1
ATOM 693 C CA . LEU A 1 86 ? 5.089 -3.081 4.470 1.00 92.94 86 LEU A CA 1
ATOM 694 C C . LEU A 1 86 ? 4.165 -2.085 5.168 1.00 92.94 86 LEU A C 1
ATOM 696 O O . LEU A 1 86 ? 4.033 -2.145 6.389 1.00 92.94 86 LEU A O 1
ATOM 700 N N . THR A 1 87 ? 3.473 -1.229 4.415 1.00 91.81 87 THR A N 1
ATOM 701 C CA . THR A 1 87 ? 2.511 -0.267 4.970 1.00 91.81 87 THR A CA 1
ATOM 702 C C . THR A 1 87 ? 1.397 -0.989 5.723 1.00 91.81 87 THR A C 1
ATOM 704 O O . THR A 1 87 ? 1.175 -0.727 6.904 1.00 91.81 87 THR A O 1
ATOM 707 N N . ILE A 1 88 ? 0.744 -1.972 5.096 1.00 92.94 88 ILE A N 1
ATOM 708 C CA . ILE A 1 88 ? -0.332 -2.743 5.737 1.00 92.94 88 ILE A CA 1
ATOM 709 C C . ILE A 1 88 ? 0.190 -3.562 6.927 1.00 92.94 88 ILE A C 1
ATOM 711 O O . ILE A 1 88 ? -0.495 -3.687 7.947 1.00 92.94 88 ILE A O 1
ATOM 715 N N . ARG A 1 89 ? 1.410 -4.108 6.843 1.00 92.25 89 ARG A N 1
ATOM 716 C CA . ARG A 1 89 ? 2.054 -4.791 7.975 1.00 92.25 89 ARG A CA 1
ATOM 717 C C . ARG A 1 89 ? 2.276 -3.829 9.144 1.00 92.25 89 ARG A C 1
ATOM 719 O O . ARG A 1 89 ? 1.917 -4.179 10.267 1.00 92.25 89 ARG A O 1
ATOM 726 N N . ASN A 1 90 ? 2.795 -2.632 8.884 1.00 91.50 90 ASN A N 1
ATOM 727 C CA . ASN A 1 90 ? 3.014 -1.604 9.899 1.00 91.50 90 ASN A CA 1
ATOM 728 C C . ASN A 1 90 ? 1.693 -1.150 10.523 1.00 91.50 90 ASN A C 1
ATOM 730 O O . ASN A 1 90 ? 1.615 -1.056 11.744 1.00 91.50 90 ASN A O 1
ATOM 734 N N . VAL A 1 91 ? 0.634 -0.978 9.724 1.00 91.94 91 VAL A N 1
ATOM 735 C CA . VAL A 1 91 ? -0.715 -0.664 10.225 1.00 91.94 91 VAL A CA 1
ATOM 736 C C . VAL A 1 91 ? -1.187 -1.746 11.193 1.00 91.94 91 VAL A C 1
ATOM 738 O O . VAL A 1 91 ? -1.639 -1.439 12.292 1.00 91.94 91 VAL A O 1
ATOM 741 N N . ARG A 1 92 ? -1.062 -3.027 10.823 1.00 92.19 92 ARG A N 1
ATOM 742 C CA . ARG A 1 92 ? -1.470 -4.145 11.692 1.00 92.19 92 ARG A CA 1
ATOM 743 C C . ARG A 1 92 ? -0.677 -4.182 12.997 1.00 92.19 92 ARG A C 1
ATOM 745 O O . ARG A 1 92 ? -1.246 -4.500 14.038 1.00 92.19 92 ARG A O 1
ATOM 752 N N . VAL A 1 93 ? 0.623 -3.896 12.949 1.00 92.06 93 VAL A N 1
ATOM 753 C CA . VAL A 1 93 ? 1.469 -3.824 14.150 1.00 92.06 93 VAL A CA 1
ATOM 754 C C . VAL A 1 93 ? 1.067 -2.631 15.018 1.00 92.06 93 VAL A C 1
ATOM 756 O O . VAL A 1 93 ? 0.829 -2.820 16.209 1.00 92.06 93 VAL A O 1
ATOM 759 N N . GLY A 1 94 ? 0.913 -1.443 14.430 1.00 90.75 94 GLY A N 1
ATOM 760 C CA . GLY A 1 94 ? 0.472 -0.233 15.127 1.00 90.75 94 GLY A CA 1
ATOM 761 C C . GLY A 1 94 ? -0.889 -0.414 15.796 1.00 90.75 94 GLY A C 1
ATOM 762 O O . GLY A 1 94 ? -1.045 -0.100 16.973 1.00 90.75 94 GLY A O 1
ATOM 763 N N . LEU A 1 95 ? -1.840 -1.041 15.098 1.00 92.31 95 LEU A N 1
ATOM 764 C CA . LEU A 1 95 ? -3.157 -1.378 15.638 1.00 92.31 95 LEU A CA 1
ATOM 765 C C . LEU A 1 95 ? -3.059 -2.299 16.863 1.00 92.31 95 LEU A C 1
ATOM 767 O O . LEU A 1 95 ? -3.735 -2.067 17.863 1.00 92.31 95 LEU A O 1
ATOM 771 N N . LYS A 1 96 ? -2.197 -3.325 16.820 1.00 91.56 96 LYS A N 1
ATOM 772 C CA . LYS A 1 96 ? -1.970 -4.227 17.963 1.00 91.56 96 LYS A CA 1
ATOM 773 C C . LYS A 1 96 ? -1.341 -3.505 19.152 1.00 91.56 96 LYS A C 1
ATOM 775 O O . LYS A 1 96 ? -1.755 -3.741 20.282 1.00 91.56 96 LYS A O 1
ATOM 780 N N . VAL A 1 97 ? -0.363 -2.632 18.909 1.00 92.06 97 VAL A N 1
ATOM 781 C CA . VAL A 1 97 ? 0.269 -1.829 19.968 1.00 92.06 97 VAL A CA 1
ATOM 782 C C . VAL A 1 97 ? -0.755 -0.895 20.611 1.00 92.06 97 VAL A C 1
ATOM 784 O O . VAL A 1 97 ? -0.873 -0.883 21.835 1.00 92.06 97 VAL A O 1
ATOM 787 N N . ALA A 1 98 ? -1.546 -0.186 19.802 1.00 91.12 98 ALA A N 1
ATOM 788 C CA . ALA A 1 98 ? -2.615 0.681 20.288 1.00 91.12 98 ALA A CA 1
ATOM 789 C C . ALA A 1 98 ? -3.648 -0.104 21.108 1.00 91.12 98 ALA A C 1
ATOM 791 O O . ALA A 1 98 ? -4.056 0.344 22.175 1.00 91.12 98 ALA A O 1
ATOM 792 N N . MET A 1 99 ? -4.019 -1.308 20.662 1.00 90.94 99 MET A N 1
ATOM 793 C CA . MET A 1 99 ? -4.938 -2.192 21.382 1.00 90.94 99 MET A CA 1
ATOM 794 C C . MET A 1 99 ? -4.404 -2.571 22.769 1.00 90.94 99 MET A C 1
ATOM 796 O O . MET A 1 99 ? -5.127 -2.437 23.753 1.00 90.94 99 MET A O 1
ATOM 800 N N . VAL A 1 100 ? -3.135 -2.984 22.864 1.00 91.38 100 VAL A N 1
ATOM 801 C CA . VAL A 1 100 ? -2.489 -3.312 24.148 1.00 91.38 100 VAL A CA 1
ATOM 802 C C . VAL A 1 100 ? -2.438 -2.092 25.068 1.00 91.38 100 VAL A C 1
ATOM 804 O O . VAL A 1 100 ? -2.720 -2.210 26.259 1.00 91.38 100 VAL A O 1
ATOM 807 N N . GLN A 1 101 ? -2.123 -0.913 24.529 1.00 91.19 101 GLN A N 1
ATOM 808 C CA . GLN A 1 101 ? -2.123 0.328 25.304 1.00 91.19 101 GLN A CA 1
ATOM 809 C C . GLN A 1 101 ? -3.527 0.673 25.813 1.00 91.19 101 GLN A C 1
ATOM 811 O O . GLN A 1 101 ? -3.676 0.962 26.996 1.00 91.19 101 GLN A O 1
ATOM 816 N N . ALA A 1 102 ? -4.560 0.587 24.973 1.00 90.44 102 ALA A N 1
ATOM 817 C CA . ALA A 1 102 ? -5.939 0.839 25.389 1.00 90.44 102 ALA A CA 1
ATOM 818 C C . ALA A 1 102 ? -6.401 -0.152 26.472 1.00 90.44 102 ALA A C 1
ATOM 820 O O . ALA A 1 102 ? -7.023 0.261 27.449 1.00 90.44 102 ALA A O 1
ATOM 821 N N . MET A 1 103 ? -6.039 -1.435 26.356 1.00 90.00 103 MET A N 1
ATOM 822 C CA . MET A 1 103 ? -6.305 -2.443 27.393 1.00 90.00 103 MET A CA 1
ATOM 823 C C . MET A 1 103 ? -5.609 -2.092 28.715 1.00 90.00 103 MET A C 1
ATOM 825 O O . MET A 1 103 ? -6.242 -2.121 29.767 1.00 90.00 103 MET A O 1
ATOM 829 N N . ALA A 1 104 ? -4.340 -1.675 28.672 1.00 92.62 104 ALA A N 1
ATOM 830 C CA . ALA A 1 104 ? -3.599 -1.264 29.867 1.00 92.62 104 ALA A CA 1
ATOM 831 C C . ALA A 1 104 ? -4.223 -0.047 30.581 1.00 92.62 104 ALA A C 1
ATOM 833 O O . ALA A 1 104 ? -4.093 0.080 31.796 1.00 92.62 104 ALA A O 1
ATOM 834 N N . HIS A 1 105 ? -4.925 0.822 29.846 1.00 94.81 105 HIS A N 1
ATOM 835 C CA . HIS A 1 105 ? -5.625 1.993 30.388 1.00 94.81 105 HIS A CA 1
ATOM 836 C C . HIS A 1 105 ? -7.105 1.727 30.729 1.00 94.81 105 HIS A C 1
ATOM 838 O O . HIS A 1 105 ? -7.824 2.662 31.076 1.00 94.81 105 HIS A O 1
ATOM 844 N N . GLY A 1 106 ? -7.594 0.484 30.615 1.00 91.25 106 GLY A N 1
ATOM 845 C CA . GLY A 1 106 ? -9.008 0.152 30.848 1.00 91.25 106 GLY A CA 1
ATOM 846 C C . GLY A 1 106 ? -9.970 0.738 29.802 1.00 91.25 106 GLY A C 1
ATOM 847 O O . GLY A 1 106 ? -11.176 0.814 30.029 1.00 91.25 106 GLY A O 1
ATOM 848 N N . GLN A 1 107 ? -9.456 1.148 28.641 1.00 90.50 107 GLN A N 1
ATOM 849 C CA . GLN A 1 107 ? -10.194 1.769 27.535 1.00 90.50 107 GLN A CA 1
ATOM 850 C C . GLN A 1 107 ? -10.743 0.734 26.533 1.00 90.50 107 GLN A C 1
ATOM 852 O O . GLN A 1 107 ? -10.888 0.998 25.341 1.00 90.50 107 GLN A O 1
ATOM 857 N N . GLU A 1 108 ? -11.096 -0.466 26.999 1.00 84.69 108 GLU A N 1
ATOM 858 C CA . GLU A 1 108 ? -11.551 -1.576 26.144 1.00 84.69 108 GLU A CA 1
ATOM 859 C C . GLU A 1 108 ? -12.818 -1.239 25.339 1.00 84.69 108 GLU A C 1
ATOM 861 O O . GLU A 1 108 ? -12.989 -1.677 24.198 1.00 84.69 108 GLU A O 1
ATOM 866 N N . GLY A 1 109 ? -13.698 -0.406 25.905 1.00 84.19 109 GLY A N 1
ATOM 867 C CA . GLY A 1 109 ? -14.896 0.089 25.222 1.00 84.19 109 GLY A CA 1
ATOM 868 C C . GLY A 1 109 ? -14.591 0.999 24.024 1.00 84.19 109 GLY A C 1
ATOM 869 O O . GLY A 1 109 ? -15.425 1.139 23.127 1.00 84.19 109 GLY A O 1
ATOM 870 N N . GLU A 1 110 ? -13.401 1.602 23.967 1.00 88.06 110 GLU A N 1
ATOM 871 C CA . GLU A 1 110 ? -12.971 2.435 22.838 1.00 88.06 110 GLU A CA 1
ATOM 872 C C . GLU A 1 110 ? -12.508 1.597 21.650 1.00 88.06 110 GLU A C 1
ATOM 874 O O . GLU A 1 110 ? -12.764 1.972 20.507 1.00 88.06 110 GLU A O 1
ATOM 879 N N . ILE A 1 111 ? -11.923 0.424 21.910 1.00 87.81 111 ILE A N 1
ATOM 880 C CA . ILE A 1 111 ? -11.392 -0.480 20.881 1.00 87.81 111 ILE A CA 1
ATOM 881 C C . ILE A 1 111 ? -12.504 -0.902 19.904 1.00 87.81 111 ILE A C 1
ATOM 883 O O . ILE A 1 111 ? -12.277 -1.008 18.701 1.00 87.81 111 ILE A O 1
ATOM 887 N N . ARG A 1 112 ? -13.749 -1.059 20.379 1.00 85.69 112 ARG A N 1
ATOM 888 C CA . ARG A 1 112 ? -14.906 -1.351 19.506 1.00 85.69 112 ARG A CA 1
ATOM 889 C C . ARG A 1 112 ? -15.216 -0.216 18.529 1.00 85.69 112 ARG A C 1
ATOM 891 O O . ARG A 1 112 ? -15.652 -0.479 17.413 1.00 85.69 112 ARG A O 1
ATOM 898 N N . ARG A 1 113 ? -14.972 1.037 18.931 1.00 89.25 113 ARG A N 1
ATOM 899 C CA . ARG A 1 113 ? -15.207 2.242 18.115 1.00 89.25 113 ARG A CA 1
ATOM 900 C C . ARG A 1 113 ? -14.124 2.462 17.053 1.00 89.25 113 ARG A C 1
ATOM 902 O O . ARG A 1 113 ? -14.230 3.401 16.268 1.00 89.25 113 ARG A O 1
ATOM 909 N N . TRP A 1 114 ? -13.083 1.628 17.025 1.00 92.00 114 TRP A N 1
ATOM 910 C CA . TRP A 1 114 ? -12.037 1.667 16.002 1.00 92.00 114 TRP A CA 1
ATOM 911 C C . TRP A 1 114 ? -12.440 0.968 14.703 1.00 92.00 114 TRP A C 1
ATOM 913 O O . TRP A 1 114 ? -11.835 1.228 13.664 1.00 92.00 114 TRP A O 1
ATOM 923 N N . ALA A 1 115 ? -13.459 0.105 14.735 1.00 91.19 115 ALA A N 1
ATOM 924 C CA . ALA A 1 115 ? -14.001 -0.489 13.521 1.00 91.19 115 ALA A CA 1
ATOM 925 C C . ALA A 1 115 ? -14.502 0.613 12.571 1.00 91.19 115 ALA A C 1
ATOM 927 O O . ALA A 1 115 ? -15.237 1.509 12.981 1.00 91.19 115 ALA A O 1
ATOM 928 N N . GLY A 1 116 ? -14.070 0.556 11.311 1.00 90.50 116 GLY A N 1
ATOM 929 C CA . GLY A 1 116 ? -14.372 1.573 10.300 1.00 90.50 116 GLY A CA 1
ATOM 930 C C . GLY A 1 116 ? -13.586 2.883 10.425 1.00 90.50 116 GLY A C 1
ATOM 931 O O . GLY A 1 116 ? -13.803 3.771 9.610 1.00 90.50 116 GLY A O 1
ATOM 932 N N . ARG A 1 117 ? -12.665 3.031 11.390 1.00 92.62 117 ARG A N 1
ATOM 933 C CA . ARG A 1 117 ? -11.748 4.184 11.423 1.00 92.62 117 ARG A CA 1
ATOM 934 C C . ARG A 1 117 ? -10.591 4.012 10.443 1.00 92.62 117 ARG A C 1
ATOM 936 O O . ARG A 1 117 ? -10.241 2.898 10.053 1.00 92.62 117 ARG A O 1
ATOM 943 N N . ASN A 1 118 ? -9.969 5.136 10.097 1.00 92.00 118 ASN A N 1
ATOM 944 C CA . ASN A 1 118 ? -8.827 5.171 9.197 1.00 92.00 118 ASN A CA 1
ATOM 945 C C . ASN A 1 118 ? -7.642 4.352 9.755 1.00 92.00 118 ASN A C 1
ATOM 947 O O . ASN A 1 118 ? -7.096 4.723 10.798 1.00 92.00 118 ASN A O 1
ATOM 951 N N . PRO A 1 119 ? -7.197 3.285 9.056 1.00 90.62 119 PRO A N 1
ATOM 952 C CA . PRO A 1 119 ? -6.106 2.428 9.513 1.00 90.62 119 PRO A CA 1
ATOM 953 C C . PRO A 1 119 ? -4.777 3.145 9.710 1.00 90.62 119 PRO A C 1
ATOM 955 O O . PRO A 1 119 ? -3.956 2.752 10.538 1.00 90.62 119 PRO A O 1
ATOM 958 N N . LEU A 1 120 ? -4.556 4.205 8.946 1.00 90.56 120 LEU A N 1
ATOM 959 C CA . LEU A 1 120 ? -3.298 4.928 8.955 1.00 90.56 120 LEU A CA 1
ATOM 960 C C . LEU A 1 120 ? -3.126 5.789 10.222 1.00 90.56 120 LEU A C 1
ATOM 962 O O . LEU A 1 120 ? -2.003 6.181 10.529 1.00 90.56 120 LEU A O 1
ATOM 966 N N . LEU A 1 121 ? -4.189 6.008 11.014 1.00 88.50 121 LEU A N 1
ATOM 967 C CA . LEU A 1 121 ? -4.096 6.674 12.323 1.00 88.50 121 LEU A CA 1
ATOM 968 C C . LEU A 1 121 ? -3.133 5.937 13.268 1.00 88.50 121 LEU A C 1
ATOM 970 O O . LEU A 1 121 ? -2.390 6.565 14.019 1.00 88.50 121 LEU A O 1
ATOM 974 N N . TRP A 1 122 ? -3.081 4.605 13.187 1.00 87.88 122 TRP A N 1
ATOM 975 C CA . TRP A 1 122 ? -2.219 3.784 14.044 1.00 87.88 122 TRP A CA 1
ATOM 976 C C . TRP A 1 122 ? -0.765 3.694 13.575 1.00 87.88 122 TRP A C 1
ATOM 978 O O . TRP A 1 122 ? 0.059 3.105 14.271 1.00 87.88 122 TRP A O 1
ATOM 988 N N . LEU A 1 123 ? -0.419 4.302 12.436 1.00 83.12 123 LEU A N 1
ATOM 989 C CA . LEU A 1 123 ? 0.979 4.499 12.036 1.00 83.12 123 LEU A CA 1
ATOM 990 C C . LEU A 1 123 ? 1.646 5.667 12.785 1.00 83.12 123 LEU A C 1
ATOM 992 O O . LEU A 1 123 ? 2.821 5.938 12.555 1.00 83.12 123 LEU A O 1
ATOM 996 N N . GLY A 1 124 ? 0.910 6.352 13.672 1.00 66.50 124 GLY A N 1
ATOM 997 C CA . GLY A 1 124 ? 1.403 7.505 14.431 1.00 66.50 124 GLY A CA 1
ATOM 998 C C . GLY A 1 124 ? 1.518 8.779 13.590 1.00 66.50 124 GLY A C 1
ATOM 999 O O . GLY A 1 124 ? 2.289 9.665 13.940 1.00 66.50 124 GLY A O 1
ATOM 1000 N N . ALA A 1 125 ? 0.806 8.842 12.458 1.00 56.31 125 ALA A N 1
ATOM 1001 C CA . ALA A 1 125 ? 1.215 9.667 11.327 1.00 56.31 125 ALA A CA 1
ATOM 1002 C C . ALA A 1 125 ? 0.122 10.536 10.680 1.00 56.31 125 ALA A C 1
ATOM 1004 O O . ALA A 1 125 ? 0.413 11.236 9.718 1.00 56.31 125 ALA A O 1
ATOM 1005 N N . ILE A 1 126 ? -1.128 10.527 11.139 1.00 57.38 126 ILE A N 1
ATOM 1006 C CA . ILE A 1 126 ? -2.141 11.406 10.536 1.00 57.38 126 ILE A CA 1
ATOM 1007 C C . ILE A 1 126 ? -2.600 12.420 11.576 1.00 57.38 126 ILE A C 1
ATOM 1009 O O . ILE A 1 126 ? -3.369 12.045 12.461 1.00 57.38 126 ILE A O 1
ATOM 1013 N N . PRO A 1 127 ? -2.146 13.687 11.499 1.00 54.25 127 PRO A N 1
ATOM 1014 C CA . PRO A 1 127 ? -2.780 14.743 12.270 1.00 54.25 127 PRO A CA 1
ATOM 1015 C C . PRO A 1 127 ? -4.240 14.855 11.828 1.00 54.25 127 PRO A C 1
ATOM 1017 O O . PRO A 1 127 ? -4.543 14.840 10.634 1.00 54.25 127 PRO A O 1
ATOM 1020 N N . GLU A 1 128 ? -5.149 14.938 12.798 1.00 52.75 128 GLU A N 1
ATOM 1021 C CA . GLU A 1 128 ? -6.565 15.222 12.566 1.00 52.75 128 GLU A CA 1
ATOM 1022 C C . GLU A 1 128 ? -6.696 16.674 12.063 1.00 52.75 128 GLU A C 1
ATOM 1024 O O . GLU A 1 128 ? -6.984 17.593 12.823 1.00 52.75 128 GLU A O 1
ATOM 1029 N N . GLY A 1 129 ? -6.371 16.918 10.791 1.00 52.09 129 GLY A N 1
ATOM 1030 C CA . GLY A 1 129 ? -6.295 18.263 10.231 1.00 52.09 129 GLY A CA 1
ATOM 1031 C C . GLY A 1 129 ? -5.836 18.304 8.774 1.00 52.09 129 GLY A C 1
ATOM 1032 O O . GLY A 1 129 ? -5.386 17.319 8.192 1.00 52.09 129 GLY A O 1
ATOM 1033 N N . ASN A 1 130 ? -5.981 19.483 8.182 1.00 51.12 130 ASN A N 1
ATOM 1034 C CA . ASN A 1 130 ? -5.507 19.877 6.860 1.00 51.12 130 ASN A CA 1
ATOM 1035 C C . ASN A 1 130 ? -4.061 19.411 6.584 1.00 51.12 130 ASN A C 1
ATOM 1037 O O . ASN A 1 130 ? -3.099 19.858 7.208 1.00 51.12 130 ASN A O 1
ATOM 1041 N N . MET A 1 131 ? -3.930 18.520 5.595 1.00 59.28 131 MET A N 1
ATOM 1042 C CA . MET A 1 131 ? -2.701 17.804 5.227 1.00 59.28 131 MET A CA 1
ATOM 1043 C C . MET A 1 131 ? -1.537 18.729 4.817 1.00 59.28 131 MET A C 1
ATOM 1045 O O . MET A 1 131 ? -0.373 18.342 4.933 1.00 59.28 131 MET A O 1
ATOM 1049 N N . ASP A 1 132 ? -1.836 19.968 4.415 1.00 56.25 132 ASP A N 1
ATOM 1050 C CA . ASP A 1 132 ? -0.840 20.978 4.039 1.00 56.25 132 ASP A CA 1
ATOM 1051 C C . ASP A 1 132 ? 0.074 21.383 5.207 1.00 56.25 132 ASP A C 1
ATOM 1053 O O . ASP A 1 132 ? 1.249 21.677 4.992 1.00 56.25 132 ASP A O 1
ATOM 1057 N N . ILE A 1 133 ? -0.428 21.349 6.449 1.00 53.38 133 ILE A N 1
ATOM 1058 C CA . ILE A 1 133 ? 0.359 21.709 7.644 1.00 53.38 133 ILE A CA 1
ATOM 1059 C C . ILE A 1 133 ? 1.215 20.519 8.106 1.00 53.38 133 ILE A C 1
ATOM 1061 O O . ILE A 1 133 ? 2.372 20.683 8.489 1.00 53.38 133 ILE A O 1
ATOM 1065 N N . ALA A 1 134 ? 0.694 19.294 7.977 1.00 53.34 134 ALA A N 1
ATOM 1066 C CA . ALA A 1 134 ? 1.365 18.060 8.395 1.00 53.34 134 ALA A CA 1
ATOM 1067 C C . ALA A 1 134 ? 2.705 17.821 7.681 1.00 53.34 134 ALA A C 1
ATOM 1069 O O . ALA A 1 134 ? 3.649 17.290 8.263 1.00 53.34 134 ALA A O 1
ATOM 1070 N N . LYS A 1 135 ? 2.796 18.225 6.410 1.00 55.44 135 LYS A N 1
ATOM 1071 C CA . LYS A 1 135 ? 3.991 18.021 5.581 1.00 55.44 135 LYS A CA 1
ATOM 1072 C C . LYS A 1 135 ? 5.133 18.983 5.929 1.00 55.44 135 LYS A C 1
ATOM 1074 O O . LYS A 1 135 ? 6.276 18.708 5.572 1.00 55.44 135 LYS A O 1
ATOM 1079 N N . ALA A 1 136 ? 4.827 20.096 6.599 1.00 54.91 136 ALA A N 1
ATOM 1080 C CA . ALA A 1 136 ? 5.779 21.166 6.878 1.00 54.91 136 ALA A CA 1
ATOM 1081 C C . ALA A 1 136 ? 6.557 20.978 8.194 1.00 54.91 136 ALA A C 1
ATOM 1083 O O . ALA A 1 136 ? 7.669 21.490 8.302 1.00 54.91 136 ALA A O 1
ATOM 1084 N N . GLU A 1 137 ? 6.018 20.244 9.176 1.00 50.56 137 GLU A N 1
ATOM 1085 C CA . GLU A 1 137 ? 6.573 20.248 10.544 1.00 50.56 137 GLU A CA 1
ATOM 1086 C C . GLU A 1 137 ? 7.187 18.929 11.029 1.00 50.56 137 GLU A C 1
ATOM 1088 O O . GLU A 1 137 ? 7.914 18.931 12.023 1.00 50.56 137 GLU A O 1
ATOM 1093 N N . SER A 1 138 ? 6.971 17.794 10.361 1.00 48.09 138 SER A N 1
ATOM 1094 C CA . SER A 1 138 ? 7.373 16.508 10.940 1.00 48.09 138 SER A CA 1
ATOM 1095 C C . SER A 1 138 ? 8.427 15.749 10.137 1.00 48.09 138 SER A C 1
ATOM 1097 O O . SER A 1 138 ? 8.125 15.078 9.153 1.00 48.09 138 SER A O 1
ATOM 1099 N N . ASN A 1 139 ? 9.647 15.720 10.670 1.00 53.03 139 ASN A N 1
ATOM 1100 C CA . ASN A 1 139 ? 10.687 14.744 10.316 1.00 53.03 139 ASN A CA 1
ATOM 1101 C C . ASN A 1 139 ? 10.381 13.308 10.823 1.00 53.03 139 ASN A C 1
ATOM 1103 O O . ASN A 1 139 ? 11.232 12.431 10.703 1.00 53.03 139 ASN A O 1
ATOM 1107 N N . LEU A 1 140 ? 9.206 13.057 11.426 1.00 54.25 140 LEU A N 1
ATOM 1108 C CA . LEU A 1 140 ? 8.886 11.814 12.151 1.00 54.25 140 LEU A CA 1
ATOM 1109 C C . LEU A 1 140 ? 7.474 11.253 11.871 1.00 54.25 140 LEU A C 1
ATOM 1111 O O . LEU A 1 140 ? 6.961 10.460 12.654 1.00 54.25 140 LEU A O 1
ATOM 1115 N N . THR A 1 141 ? 6.831 11.657 10.776 1.00 58.16 141 THR A N 1
ATOM 1116 C CA . THR A 1 141 ? 5.466 11.218 10.440 1.00 58.16 141 THR A CA 1
ATOM 1117 C C . THR A 1 141 ? 5.518 10.261 9.256 1.00 58.16 141 THR A C 1
ATOM 1119 O O . THR A 1 141 ? 5.862 10.647 8.140 1.00 58.16 141 THR A O 1
ATOM 1122 N N . VAL A 1 142 ? 5.194 8.991 9.499 1.00 69.69 142 VAL A N 1
ATOM 1123 C CA . VAL A 1 142 ? 5.223 7.928 8.482 1.00 69.69 142 VAL A CA 1
ATOM 1124 C C . VAL A 1 142 ? 3.897 7.913 7.713 1.00 69.69 142 VAL A C 1
ATOM 1126 O O . VAL A 1 142 ? 3.057 7.035 7.909 1.00 69.69 142 VAL A O 1
ATOM 1129 N N . ILE A 1 143 ? 3.672 8.922 6.866 1.00 77.75 143 ILE A N 1
ATOM 1130 C CA . ILE A 1 143 ? 2.544 8.929 5.921 1.00 77.75 143 ILE A CA 1
ATOM 1131 C C . ILE A 1 143 ? 2.977 8.162 4.669 1.00 77.75 143 ILE A C 1
ATOM 1133 O O . ILE A 1 143 ? 4.032 8.481 4.119 1.00 77.75 143 ILE A O 1
ATOM 1137 N N . PRO A 1 144 ? 2.197 7.176 4.190 1.00 84.75 144 PRO A N 1
ATOM 1138 C CA . PRO A 1 144 ? 2.485 6.532 2.917 1.00 84.75 144 PRO A CA 1
ATOM 1139 C C . PRO A 1 144 ? 2.525 7.554 1.780 1.00 84.75 144 PRO A C 1
ATOM 1141 O O . PRO A 1 144 ? 1.639 8.406 1.661 1.00 84.75 144 PRO A O 1
ATOM 1144 N N . ASP A 1 145 ? 3.528 7.437 0.911 1.00 85.00 145 ASP A N 1
ATOM 1145 C CA . ASP A 1 145 ? 3.613 8.265 -0.286 1.00 85.00 145 ASP A CA 1
ATOM 1146 C C . ASP A 1 145 ? 2.326 8.147 -1.111 1.00 85.00 145 ASP A C 1
ATOM 1148 O O . ASP A 1 145 ? 1.819 7.054 -1.365 1.00 85.00 145 ASP A O 1
ATOM 1152 N N . GLY A 1 146 ? 1.789 9.293 -1.531 1.00 88.25 146 GLY A N 1
ATOM 1153 C CA . GLY A 1 146 ? 0.565 9.352 -2.329 1.00 88.25 146 GLY A CA 1
ATOM 1154 C C . GLY A 1 146 ? -0.740 9.280 -1.531 1.00 88.25 146 GLY A C 1
ATOM 1155 O O . GLY A 1 146 ? -1.797 9.193 -2.153 1.00 88.25 146 GLY A O 1
ATOM 1156 N N . TYR A 1 147 ? -0.713 9.338 -0.195 1.00 90.88 147 TYR A N 1
ATOM 1157 C CA . TYR A 1 147 ? -1.938 9.496 0.593 1.00 90.88 147 TYR A CA 1
ATOM 1158 C C . TYR A 1 147 ? -2.583 10.867 0.367 1.00 90.88 147 TYR A C 1
ATOM 1160 O O . TYR A 1 147 ? -1.999 11.895 0.693 1.00 90.88 147 TYR A O 1
ATOM 1168 N N . GLY A 1 148 ? -3.784 10.860 -0.218 1.00 88.94 148 GLY A N 1
ATOM 1169 C CA . GLY A 1 148 ? -4.560 12.053 -0.569 1.00 88.94 148 GLY A CA 1
ATOM 1170 C C . GLY A 1 148 ? -5.587 12.474 0.483 1.00 88.94 148 GLY A C 1
ATOM 1171 O O . GLY A 1 148 ? -6.263 13.478 0.294 1.00 88.94 148 GLY A O 1
ATOM 1172 N N . GLY A 1 149 ? -5.712 11.733 1.588 1.00 89.81 149 GLY A N 1
ATOM 1173 C CA . GLY A 1 149 ? -6.683 12.026 2.641 1.00 89.81 149 GLY A CA 1
ATOM 1174 C C . GLY A 1 149 ? -8.008 11.294 2.447 1.00 89.81 149 GLY A C 1
ATOM 1175 O O . GLY A 1 149 ? -8.041 10.158 1.962 1.00 89.81 149 GLY A O 1
ATOM 1176 N N . ASN A 1 150 ? -9.090 11.944 2.874 1.00 91.94 150 ASN A N 1
ATOM 1177 C CA . ASN A 1 150 ? -10.429 11.387 2.752 1.00 91.94 150 ASN A CA 1
ATOM 1178 C C . ASN A 1 150 ? -10.929 11.509 1.305 1.00 91.94 150 ASN A C 1
ATOM 1180 O O . ASN A 1 150 ? -10.715 12.542 0.675 1.00 91.94 150 ASN A O 1
ATOM 1184 N N . CYS A 1 151 ? -11.599 10.478 0.799 1.00 92.62 151 CYS A N 1
ATOM 1185 C CA . CYS A 1 151 ? -12.161 10.430 -0.550 1.00 92.62 151 CYS A CA 1
ATOM 1186 C C . CYS A 1 151 ? -13.597 9.911 -0.526 1.00 92.62 151 CYS A C 1
ATOM 1188 O O . CYS A 1 151 ? -13.996 9.181 0.378 1.00 92.62 151 CYS A O 1
ATOM 1190 N N . THR A 1 152 ? -14.365 10.258 -1.551 1.00 93.50 152 THR A N 1
ATOM 1191 C CA . THR A 1 152 ? -15.686 9.677 -1.807 1.00 93.50 152 THR A CA 1
ATOM 1192 C C . THR A 1 152 ? -15.568 8.301 -2.484 1.00 93.50 152 THR A C 1
ATOM 1194 O O . THR A 1 152 ? -14.555 8.009 -3.132 1.00 93.50 152 THR A O 1
ATOM 1197 N N . PRO A 1 153 ? -16.621 7.460 -2.458 1.00 90.50 153 PRO A N 1
ATOM 1198 C CA . PRO A 1 153 ? -16.640 6.194 -3.198 1.00 90.50 153 PRO A CA 1
ATOM 1199 C C . PRO A 1 153 ? -16.399 6.345 -4.709 1.00 90.50 153 PRO A C 1
ATOM 1201 O O . PRO A 1 153 ? -15.911 5.424 -5.365 1.00 90.50 153 PRO A O 1
ATOM 1204 N N . GLN A 1 154 ? -16.760 7.495 -5.291 1.00 90.12 154 GLN A N 1
ATOM 1205 C CA . GLN A 1 154 ? -16.492 7.775 -6.700 1.00 90.12 154 GLN A CA 1
ATOM 1206 C C . GLN A 1 154 ? -15.009 8.078 -6.932 1.00 90.12 154 GLN A C 1
ATOM 1208 O O . GLN A 1 154 ? -14.389 7.427 -7.772 1.00 90.12 154 GLN A O 1
ATOM 1213 N N . GLU A 1 155 ? -14.431 8.984 -6.146 1.00 91.19 155 GLU A N 1
ATOM 1214 C CA . GLU A 1 155 ? -13.001 9.314 -6.209 1.00 91.19 155 GLU A CA 1
ATOM 1215 C C . GLU A 1 155 ? -12.123 8.090 -5.936 1.00 91.19 155 GLU A C 1
ATOM 1217 O O . GLU A 1 155 ? -11.095 7.907 -6.580 1.00 91.19 155 GLU A O 1
ATOM 1222 N N . MET A 1 156 ? -12.557 7.193 -5.049 1.00 89.75 156 MET A N 1
ATOM 1223 C CA . MET A 1 156 ? -11.875 5.927 -4.786 1.00 89.75 156 MET A CA 1
ATOM 1224 C C . MET A 1 156 ? -11.756 5.041 -6.039 1.00 89.75 156 MET A C 1
ATOM 1226 O O . MET A 1 156 ? -10.738 4.374 -6.233 1.00 89.75 156 MET A O 1
ATOM 1230 N N . ARG A 1 157 ? -12.771 5.028 -6.914 1.00 87.56 157 ARG A N 1
ATOM 1231 C CA . ARG A 1 157 ? -12.735 4.279 -8.188 1.00 87.56 157 ARG A CA 1
ATOM 1232 C C . ARG A 1 157 ? -11.864 4.968 -9.238 1.00 87.56 157 ARG A C 1
ATOM 1234 O O . ARG A 1 157 ? -11.235 4.302 -10.065 1.00 87.56 157 ARG A O 1
ATOM 1241 N N . GLU A 1 158 ? -11.813 6.293 -9.188 1.00 90.00 158 GLU A N 1
ATOM 1242 C CA . GLU A 1 158 ? -11.065 7.156 -10.109 1.00 90.00 158 GLU A CA 1
ATOM 1243 C C . GLU A 1 158 ? -9.663 7.521 -9.590 1.00 90.00 158 GLU A C 1
ATOM 1245 O O . GLU A 1 158 ? -8.965 8.332 -10.193 1.00 90.00 158 GLU A O 1
ATOM 1250 N N . LEU A 1 159 ? -9.226 6.886 -8.498 1.00 90.19 159 LEU A N 1
ATOM 1251 C CA . LEU A 1 159 ? -7.969 7.176 -7.821 1.00 90.19 159 LEU A CA 1
ATOM 1252 C C . LEU A 1 159 ? -6.791 7.126 -8.802 1.00 90.19 159 LEU A C 1
ATOM 1254 O O . LEU A 1 159 ? -6.728 6.240 -9.660 1.00 90.19 159 LEU A O 1
ATOM 1258 N N . ALA A 1 160 ? -5.853 8.064 -8.680 1.00 91.88 160 ALA A N 1
ATOM 1259 C CA . ALA A 1 160 ? -4.641 8.059 -9.489 1.00 91.88 160 ALA A CA 1
ATOM 1260 C C . ALA A 1 160 ? -3.734 6.874 -9.114 1.00 91.88 160 ALA A C 1
ATOM 1262 O O . ALA A 1 160 ? -3.741 6.385 -7.983 1.00 91.88 160 ALA A O 1
ATOM 1263 N N . GLY A 1 161 ? -2.937 6.399 -10.073 1.00 92.81 161 GLY A N 1
ATOM 1264 C CA . GLY A 1 161 ? -1.952 5.351 -9.814 1.00 92.81 161 GLY A CA 1
ATOM 1265 C C . GLY A 1 161 ? -0.920 5.801 -8.775 1.00 92.81 161 GLY A C 1
ATOM 1266 O O . GLY A 1 161 ? -0.324 6.872 -8.893 1.00 92.81 161 GLY A O 1
ATOM 1267 N N . GLY A 1 162 ? -0.685 4.961 -7.775 1.00 93.12 162 GLY A N 1
ATOM 1268 C CA . GLY A 1 162 ? 0.218 5.199 -6.655 1.00 93.12 162 GLY A CA 1
ATOM 1269 C C . GLY A 1 162 ? -0.362 6.052 -5.540 1.00 93.12 162 GLY A C 1
ATOM 1270 O O . GLY A 1 162 ? 0.415 6.544 -4.723 1.00 93.12 162 GLY A O 1
ATOM 1271 N N . SER A 1 163 ? -1.678 6.261 -5.522 1.00 93.81 163 SER A N 1
ATOM 1272 C CA . SER A 1 163 ? -2.349 7.057 -4.500 1.00 93.81 163 SER A CA 1
ATOM 1273 C C . SER A 1 163 ? -3.101 6.184 -3.502 1.00 93.81 163 SER A C 1
ATOM 1275 O O . SER A 1 163 ? -3.615 5.115 -3.842 1.00 93.81 163 SER A O 1
ATOM 1277 N N . TRP A 1 164 ? -3.174 6.673 -2.265 1.00 93.94 164 TRP A N 1
ATOM 1278 C CA . TRP A 1 164 ? -3.989 6.128 -1.185 1.00 93.94 164 TRP A CA 1
ATOM 1279 C C . TRP A 1 164 ? -5.115 7.100 -0.859 1.00 93.94 164 TRP A C 1
ATOM 1281 O O . TRP A 1 164 ? -4.900 8.314 -0.854 1.00 93.94 164 TRP A O 1
ATOM 1291 N N . CYS A 1 165 ? -6.289 6.587 -0.517 1.00 94.44 165 CYS A N 1
ATOM 1292 C CA . CYS A 1 165 ? -7.357 7.413 0.030 1.00 94.44 165 CYS A CA 1
ATOM 1293 C C . CYS A 1 165 ? -8.224 6.619 1.006 1.00 94.44 165 CYS A C 1
ATOM 1295 O O . CYS A 1 165 ? -8.281 5.390 0.934 1.00 94.44 165 CYS A O 1
ATOM 1297 N N . PHE A 1 166 ? -8.853 7.311 1.950 1.00 95.00 166 PHE A N 1
ATOM 1298 C CA . PHE A 1 166 ? -9.738 6.706 2.939 1.00 95.00 166 PHE A CA 1
ATOM 1299 C C . PHE A 1 166 ? -11.170 7.200 2.741 1.00 95.00 166 PHE A C 1
ATOM 1301 O O . PHE A 1 166 ? -11.408 8.402 2.739 1.00 95.00 166 PHE A O 1
ATOM 1308 N N . ASP A 1 167 ? -12.127 6.293 2.605 1.00 95.00 167 ASP A N 1
ATOM 1309 C CA . ASP A 1 167 ? -13.543 6.646 2.564 1.00 95.00 167 ASP A CA 1
ATOM 1310 C C . ASP A 1 167 ? -14.147 6.550 3.973 1.00 95.00 167 ASP A C 1
ATOM 1312 O O . ASP A 1 167 ? -14.247 5.445 4.520 1.00 95.00 167 ASP A O 1
ATOM 1316 N N . PRO A 1 168 ? -14.542 7.683 4.586 1.00 92.50 168 PRO A N 1
ATOM 1317 C CA . PRO A 1 168 ? -15.130 7.691 5.918 1.00 92.50 168 PRO A CA 1
ATOM 1318 C C . PRO A 1 168 ? -16.537 7.081 5.962 1.00 92.50 168 PRO A C 1
ATOM 1320 O O . PRO A 1 168 ? -16.935 6.616 7.031 1.00 92.50 168 PRO A O 1
ATOM 1323 N N . ASP A 1 169 ? -17.269 7.050 4.843 1.00 93.12 169 ASP A N 1
ATOM 1324 C CA . ASP A 1 169 ? -18.639 6.532 4.797 1.00 93.12 169 ASP A CA 1
ATOM 1325 C C . ASP A 1 169 ? -18.640 4.998 4.834 1.00 93.12 169 ASP A C 1
ATOM 1327 O O . ASP A 1 169 ? -19.401 4.374 5.580 1.00 93.12 169 ASP A O 1
ATOM 1331 N N . SER A 1 170 ? -17.751 4.369 4.061 1.00 92.12 170 SER A N 1
ATOM 1332 C CA . SER A 1 170 ? -17.582 2.910 4.060 1.00 92.12 170 SER A CA 1
ATOM 1333 C C . SER A 1 170 ? -16.581 2.406 5.107 1.00 92.12 170 SER A C 1
ATOM 1335 O O . SER A 1 170 ? -16.613 1.223 5.474 1.00 92.12 170 SER A O 1
ATOM 1337 N N . GLY A 1 171 ? -15.716 3.278 5.631 1.00 93.75 171 GLY A N 1
ATOM 1338 C CA . GLY A 1 171 ? -14.610 2.916 6.518 1.00 93.75 171 GLY A CA 1
ATOM 1339 C C . GLY A 1 171 ? -13.516 2.120 5.801 1.00 93.75 171 GLY A C 1
ATOM 1340 O O . GLY A 1 171 ? -12.879 1.257 6.416 1.00 93.75 171 GLY A O 1
ATOM 1341 N N . GLU A 1 172 ? -13.341 2.353 4.499 1.00 94.94 172 GLU A N 1
ATOM 1342 C CA . GLU A 1 172 ? -12.417 1.620 3.635 1.00 94.94 172 GLU A CA 1
ATOM 1343 C C . GLU A 1 172 ? -11.180 2.458 3.308 1.00 94.94 172 GLU A C 1
ATOM 1345 O O . GLU A 1 172 ? -11.261 3.604 2.876 1.00 94.94 172 GLU A O 1
ATOM 1350 N N . LEU A 1 173 ? -10.004 1.859 3.479 1.00 94.81 173 LEU A N 1
ATOM 1351 C CA . LEU A 1 173 ? -8.754 2.375 2.943 1.00 94.81 173 LEU A CA 1
ATOM 1352 C C . LEU A 1 173 ? -8.529 1.756 1.569 1.00 94.81 173 LEU A C 1
ATOM 1354 O O . LEU A 1 173 ? -8.485 0.531 1.446 1.00 94.81 173 LEU A O 1
ATOM 1358 N N . ALA A 1 174 ? -8.333 2.593 0.562 1.00 94.69 174 ALA A N 1
ATOM 1359 C CA . ALA A 1 174 ? -8.068 2.173 -0.799 1.00 94.69 174 ALA A CA 1
ATOM 1360 C C . ALA A 1 174 ? -6.679 2.588 -1.270 1.00 94.69 174 ALA A C 1
ATOM 1362 O O . ALA A 1 174 ? -6.158 3.644 -0.908 1.00 94.69 174 ALA A O 1
ATOM 1363 N N . TYR A 1 175 ? -6.111 1.752 -2.130 1.00 94.88 175 TYR A N 1
ATOM 1364 C CA . TYR A 1 175 ? -4.879 2.015 -2.852 1.00 94.88 175 TYR A CA 1
ATOM 1365 C C . TYR A 1 175 ? -5.009 1.570 -4.299 1.00 94.88 175 TYR A C 1
ATOM 1367 O O . TYR A 1 175 ? -5.479 0.462 -4.574 1.00 94.88 175 TYR A O 1
ATOM 1375 N N . ARG A 1 176 ? -4.528 2.392 -5.229 1.00 94.06 176 ARG A N 1
ATOM 1376 C CA . ARG A 1 176 ? -4.406 2.000 -6.633 1.00 94.06 176 ARG A CA 1
ATOM 1377 C C . ARG A 1 176 ? -2.931 1.911 -7.007 1.00 94.06 176 ARG A C 1
ATOM 1379 O O . ARG A 1 176 ? -2.262 2.935 -6.946 1.00 94.06 176 ARG A O 1
ATO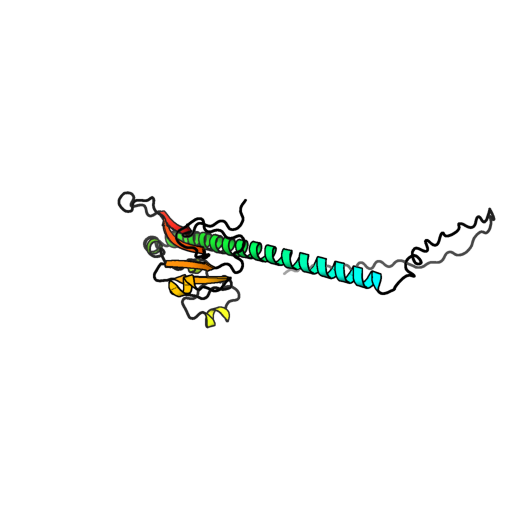M 1386 N N . PRO A 1 177 ? -2.417 0.749 -7.435 1.00 93.62 177 PRO A N 1
ATOM 1387 C CA . PRO A 1 177 ? -1.052 0.652 -7.948 1.00 93.62 177 PRO A CA 1
ATOM 1388 C C . PRO A 1 177 ? -0.818 1.544 -9.176 1.00 93.62 177 PRO A C 1
ATOM 1390 O O . PRO A 1 177 ? -1.723 1.732 -9.995 1.00 93.62 177 PRO A O 1
ATOM 1393 N N . ARG A 1 178 ? 0.396 2.088 -9.324 1.00 92.44 178 ARG A N 1
ATOM 1394 C CA . ARG A 1 178 ? 0.859 2.767 -10.550 1.00 92.44 178 ARG A CA 1
ATOM 1395 C C . ARG A 1 178 ? 0.980 1.770 -11.685 1.00 92.44 178 ARG A C 1
ATOM 1397 O O . ARG A 1 178 ? 0.568 2.067 -12.803 1.00 92.44 178 ARG A O 1
ATOM 1404 N N . ASN A 1 179 ? 1.549 0.607 -11.379 1.00 87.62 179 ASN A N 1
ATOM 1405 C CA . ASN A 1 179 ? 1.756 -0.468 -12.331 1.00 87.62 179 ASN A CA 1
ATOM 1406 C C . ASN A 1 179 ? 0.885 -1.658 -11.947 1.00 87.62 179 ASN A C 1
ATOM 1408 O O . ASN A 1 179 ? 1.042 -2.272 -10.896 1.00 87.62 179 ASN A O 1
ATOM 1412 N N . ASP A 1 180 ? -0.046 -1.981 -12.832 1.00 87.25 180 ASP A N 1
ATOM 1413 C CA . ASP A 1 180 ? -1.085 -2.975 -12.599 1.00 87.25 180 ASP A CA 1
ATOM 1414 C C . ASP A 1 180 ? -1.037 -4.112 -13.634 1.00 87.25 180 ASP A C 1
ATOM 1416 O O . ASP A 1 180 ? -2.041 -4.793 -13.881 1.00 87.25 180 ASP A O 1
ATOM 1420 N N . ARG A 1 181 ? 0.131 -4.272 -14.275 1.00 86.69 181 ARG A N 1
ATOM 1421 C CA . ARG A 1 181 ? 0.370 -5.225 -15.365 1.00 86.69 181 ARG A CA 1
ATOM 1422 C C . ARG A 1 181 ? 0.274 -6.661 -14.876 1.00 86.69 181 ARG A C 1
ATOM 1424 O O . ARG A 1 181 ? -0.301 -7.491 -15.578 1.00 86.69 181 ARG A O 1
ATOM 1431 N N . HIS A 1 182 ? 0.807 -6.946 -13.689 1.00 87.56 182 HIS A N 1
ATOM 1432 C CA . HIS A 1 182 ? 0.762 -8.287 -13.111 1.00 87.56 182 HIS A CA 1
ATOM 1433 C C . HIS A 1 182 ? -0.388 -8.464 -12.109 1.00 87.56 182 HIS A C 1
ATOM 1435 O O . HIS A 1 182 ? -0.737 -9.596 -11.774 1.00 87.56 182 HIS A O 1
ATOM 1441 N N . LEU A 1 183 ? -1.043 -7.369 -11.704 1.00 87.19 183 LEU A N 1
ATOM 1442 C CA . LEU A 1 183 ? -2.159 -7.399 -10.767 1.00 87.19 183 LEU A CA 1
ATOM 1443 C C . LEU A 1 183 ? -3.417 -8.027 -11.381 1.00 87.19 183 LEU A C 1
ATOM 1445 O O . LEU A 1 183 ? -4.009 -7.510 -12.332 1.00 87.19 183 LEU A O 1
ATOM 1449 N N . ARG A 1 184 ? -3.878 -9.115 -10.763 1.00 84.75 184 ARG A N 1
ATOM 1450 C CA . ARG A 1 184 ? -5.125 -9.811 -11.088 1.00 84.75 184 ARG A CA 1
ATOM 1451 C C . ARG A 1 184 ? -6.057 -9.775 -9.881 1.00 84.75 184 ARG A C 1
ATOM 1453 O O . ARG A 1 184 ? -5.695 -10.232 -8.798 1.00 84.75 184 ARG A O 1
ATOM 1460 N N . SER A 1 185 ? -7.262 -9.243 -10.074 1.00 80.81 185 SER A N 1
ATOM 1461 C CA . SER A 1 185 ? -8.341 -9.365 -9.088 1.00 80.81 185 SER A CA 1
ATOM 1462 C C . SER A 1 185 ? -8.899 -10.786 -9.134 1.00 80.81 185 SER A C 1
ATOM 1464 O O . SER A 1 185 ? -9.179 -11.300 -10.218 1.00 80.81 185 SER A O 1
ATOM 1466 N N . ILE A 1 186 ? -9.062 -11.418 -7.971 1.00 77.81 186 ILE A N 1
ATOM 1467 C CA . ILE A 1 186 ? -9.713 -12.735 -7.864 1.00 77.81 186 ILE A CA 1
ATOM 1468 C C . ILE A 1 186 ? -11.246 -12.574 -7.885 1.00 77.81 186 ILE A C 1
ATOM 1470 O O . ILE A 1 186 ? -11.970 -13.506 -8.229 1.00 77.81 186 ILE A O 1
ATOM 1474 N N . SER A 1 187 ? -11.762 -11.387 -7.551 1.00 69.06 187 SER A N 1
ATOM 1475 C CA . SER A 1 187 ? -13.202 -11.129 -7.509 1.00 69.06 187 SER A CA 1
ATOM 1476 C C . SER A 1 187 ? -13.718 -10.594 -8.848 1.00 69.06 187 SER A C 1
ATOM 1478 O O . SER A 1 187 ? -13.298 -9.538 -9.317 1.00 69.06 187 SER A O 1
ATOM 1480 N N . SER A 1 188 ? -14.657 -11.330 -9.450 1.00 49.06 188 SER A N 1
ATOM 1481 C CA . SER A 1 188 ? -15.210 -11.095 -10.795 1.00 49.06 188 SER A CA 1
ATOM 1482 C C . SER A 1 188 ? -16.202 -9.922 -10.894 1.00 49.06 188 SER A C 1
ATOM 1484 O O . SER A 1 188 ? -16.591 -9.566 -12.005 1.00 49.06 188 SER A O 1
ATOM 1486 N N . ALA A 1 189 ? -16.654 -9.348 -9.773 1.00 57.19 189 ALA A N 1
ATOM 1487 C CA . ALA A 1 189 ? -17.740 -8.358 -9.763 1.00 57.19 189 ALA A CA 1
ATOM 1488 C C . ALA A 1 189 ? -17.270 -6.904 -9.960 1.00 57.19 189 ALA A C 1
ATOM 1490 O O . ALA A 1 189 ? -18.040 -6.064 -10.414 1.00 57.19 189 ALA A O 1
ATOM 1491 N N . GLU A 1 190 ? -16.001 -6.607 -9.684 1.00 55.81 190 GLU A N 1
ATOM 1492 C CA . GLU A 1 190 ? -15.401 -5.300 -9.938 1.00 55.81 190 GLU A CA 1
ATOM 1493 C C . GLU A 1 190 ? -14.086 -5.510 -10.695 1.00 55.81 190 GLU A C 1
ATOM 1495 O O . GLU A 1 190 ? -13.095 -5.973 -10.137 1.00 55.81 190 GLU A O 1
ATOM 1500 N N . GLN A 1 191 ? -14.027 -5.077 -11.958 1.00 58.78 191 GLN A N 1
ATOM 1501 C CA . GLN A 1 191 ? -12.762 -4.888 -12.693 1.00 58.78 191 GLN A CA 1
ATOM 1502 C C . GLN A 1 191 ? -11.903 -3.748 -12.100 1.00 58.78 191 GLN A C 1
ATOM 1504 O O . GLN A 1 191 ? -10.929 -3.298 -12.701 1.00 58.78 191 GLN A O 1
ATOM 1509 N N . SER A 1 192 ? -12.273 -3.250 -10.920 1.00 67.00 192 SER A N 1
ATOM 1510 C CA . SER A 1 192 ? -11.567 -2.210 -10.199 1.00 67.00 192 SER A CA 1
ATOM 1511 C C . SER A 1 192 ? -10.256 -2.780 -9.666 1.00 67.00 192 SER A C 1
ATOM 1513 O O . SER A 1 192 ? -10.236 -3.521 -8.686 1.00 67.00 192 SER A O 1
ATOM 1515 N N . LYS A 1 193 ? -9.140 -2.386 -10.282 1.00 85.25 193 LYS A N 1
ATOM 1516 C CA . LYS A 1 193 ? -7.766 -2.685 -9.841 1.00 85.25 193 LYS A CA 1
ATOM 1517 C C . LYS A 1 193 ? -7.353 -1.854 -8.614 1.00 85.25 193 LYS A C 1
ATOM 1519 O O . LYS A 1 193 ? -6.244 -1.335 -8.532 1.00 85.25 193 LYS A O 1
ATOM 1524 N N . VAL A 1 194 ? -8.288 -1.688 -7.684 1.00 91.12 194 VAL A N 1
ATOM 1525 C CA . VAL A 1 194 ? -8.127 -0.925 -6.448 1.00 91.12 194 VAL A CA 1
ATOM 1526 C C . VAL A 1 194 ? -8.101 -1.917 -5.297 1.00 91.12 194 VAL A C 1
ATOM 1528 O O . VAL A 1 194 ? -9.021 -2.716 -5.105 1.00 91.12 194 VAL A O 1
ATOM 1531 N N . LEU A 1 195 ? -7.018 -1.874 -4.539 1.00 92.88 195 LEU A N 1
ATOM 1532 C CA . LEU A 1 195 ? -6.830 -2.678 -3.346 1.00 92.88 195 LEU A CA 1
ATOM 1533 C C . LEU A 1 195 ? -7.551 -1.992 -2.188 1.00 92.88 195 LEU A C 1
ATOM 1535 O O . LEU A 1 195 ? -7.344 -0.800 -1.974 1.00 92.88 195 LEU A O 1
ATOM 1539 N N . ARG A 1 196 ? -8.417 -2.716 -1.476 1.00 93.62 196 ARG A N 1
ATOM 1540 C CA . ARG A 1 196 ? -9.257 -2.156 -0.411 1.00 93.62 196 ARG A CA 1
ATOM 1541 C C . ARG A 1 196 ? -9.083 -2.928 0.885 1.00 93.62 196 ARG A C 1
ATOM 1543 O O . ARG A 1 196 ? -9.099 -4.162 0.892 1.00 93.62 196 ARG A O 1
ATOM 1550 N N . TRP A 1 197 ? -8.967 -2.199 1.986 1.00 94.94 197 TRP A N 1
ATOM 1551 C CA . TRP A 1 197 ? -8.856 -2.740 3.334 1.00 94.94 197 TRP A CA 1
ATOM 1552 C C . TRP A 1 197 ? -9.830 -2.052 4.273 1.00 94.94 197 TRP A C 1
ATOM 1554 O O . TRP A 1 197 ? -10.105 -0.865 4.136 1.00 94.94 197 TRP A O 1
ATOM 1564 N N . LYS A 1 198 ? -10.294 -2.785 5.280 1.00 94.69 198 LYS A N 1
ATOM 1565 C CA . LYS A 1 198 ? -11.184 -2.252 6.309 1.00 94.69 198 LYS A CA 1
ATOM 1566 C C . LYS A 1 198 ? -10.797 -2.770 7.678 1.00 94.69 198 LYS A C 1
ATOM 1568 O O . LYS A 1 198 ? -10.393 -3.923 7.834 1.00 94.69 198 LYS A O 1
ATOM 1573 N N . VAL A 1 199 ? -10.922 -1.905 8.677 1.00 93.62 199 VAL A N 1
ATOM 1574 C CA . VAL A 1 199 ? -10.739 -2.288 10.077 1.00 93.62 199 VAL A CA 1
ATOM 1575 C C . VAL A 1 199 ? -12.069 -2.816 10.581 1.00 93.62 199 VAL A C 1
ATOM 1577 O O . VAL A 1 199 ? -13.056 -2.082 10.640 1.00 93.62 199 VAL A O 1
ATOM 1580 N N . VAL A 1 200 ? -12.100 -4.097 10.920 1.00 91.88 200 VAL A N 1
ATOM 1581 C CA . VAL A 1 200 ? -13.296 -4.800 11.384 1.00 91.88 200 VAL A CA 1
ATOM 1582 C C . VAL A 1 200 ? -13.114 -5.238 12.831 1.00 91.88 200 VAL A C 1
ATOM 1584 O O . VAL A 1 200 ? -12.003 -5.546 13.269 1.00 91.88 200 VAL A O 1
ATOM 1587 N N . ALA A 1 201 ? -14.213 -5.268 13.583 1.00 87.38 201 ALA A N 1
ATOM 1588 C CA . ALA A 1 201 ? -14.234 -5.905 14.892 1.00 87.38 201 ALA A CA 1
ATOM 1589 C C . ALA A 1 201 ? -13.929 -7.400 14.722 1.00 87.38 201 ALA A C 1
ATOM 1591 O O . ALA A 1 201 ? -14.596 -8.097 13.960 1.00 87.38 201 ALA A O 1
ATOM 1592 N N . SER A 1 202 ? -12.899 -7.878 15.412 1.00 80.25 202 SER A N 1
ATOM 1593 C CA . SER A 1 202 ? -12.496 -9.278 15.420 1.00 80.25 202 SER A CA 1
ATOM 1594 C C . SER A 1 202 ? -13.267 -9.997 16.526 1.00 80.25 202 SER A C 1
ATOM 1596 O O . SER A 1 202 ? -12.964 -9.859 17.712 1.00 80.25 202 SER A O 1
ATOM 1598 N N . GLY A 1 203 ? -14.279 -10.757 16.123 1.00 65.88 203 GLY A N 1
ATO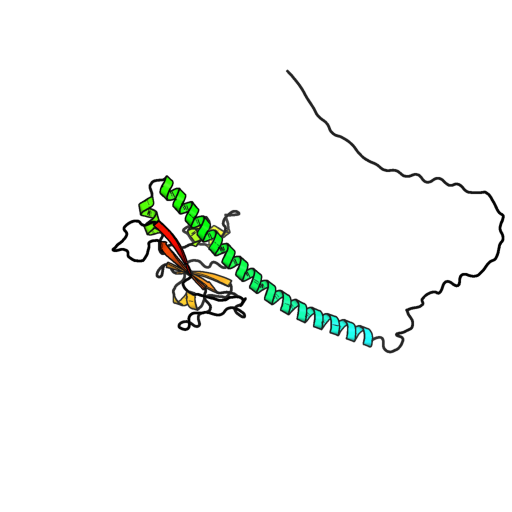M 1599 C CA . GLY A 1 203 ? -15.019 -11.703 16.952 1.00 65.88 203 GLY A CA 1
ATOM 1600 C C . GLY A 1 203 ? -15.526 -12.828 16.056 1.00 65.88 203 GLY A C 1
ATOM 1601 O O . GLY A 1 203 ? -15.893 -12.568 14.909 1.00 65.88 203 GLY A O 1
ATOM 1602 N N . ASP A 1 204 ? -15.493 -14.069 16.538 1.00 47.56 204 ASP A N 1
ATOM 1603 C CA . ASP A 1 204 ? -15.927 -15.242 15.773 1.00 47.56 204 ASP A CA 1
ATOM 1604 C C . ASP A 1 204 ? -17.411 -15.123 15.397 1.00 47.56 204 ASP A C 1
ATOM 1606 O O . ASP A 1 204 ? -18.288 -15.439 16.194 1.00 47.56 204 ASP A O 1
ATOM 1610 N N . GLY A 1 205 ? -17.679 -14.633 14.184 1.00 46.41 205 GLY A N 1
ATOM 1611 C CA . GLY A 1 205 ? -18.781 -15.008 13.287 1.00 46.41 205 GLY A CA 1
ATOM 1612 C C . GLY A 1 205 ? -20.241 -14.851 13.728 1.00 46.41 205 GLY A C 1
ATOM 1613 O O . GLY A 1 205 ? -21.113 -14.933 12.873 1.00 46.41 205 GLY A O 1
ATOM 1614 N N . ASN A 1 206 ? -20.555 -14.609 14.997 1.00 45.03 206 ASN A N 1
ATOM 1615 C CA . ASN A 1 206 ? -21.920 -14.454 15.485 1.00 45.03 206 ASN A CA 1
ATOM 1616 C C . ASN A 1 206 ? -21.930 -13.528 16.705 1.00 45.03 206 ASN A C 1
ATOM 1618 O O . ASN A 1 206 ? -21.758 -13.958 17.847 1.00 45.03 206 ASN A O 1
ATOM 1622 N N . LEU A 1 207 ? -22.233 -12.250 16.458 1.00 51.50 207 LEU A N 1
ATOM 1623 C CA . LEU A 1 207 ? -22.471 -11.220 17.482 1.00 51.50 207 LEU A CA 1
ATOM 1624 C C . LEU A 1 207 ? -23.563 -11.609 18.504 1.00 51.50 207 LEU A C 1
ATOM 1626 O O . LEU A 1 207 ? -23.691 -10.965 19.539 1.00 51.50 207 LEU A O 1
ATOM 1630 N N . LEU A 1 208 ? -24.343 -12.657 18.216 1.00 53.25 208 LEU A N 1
ATOM 1631 C CA . LEU A 1 208 ? -25.409 -13.186 19.065 1.00 53.25 208 LEU A CA 1
ATOM 1632 C C . LEU A 1 208 ? -24.979 -14.356 19.971 1.00 53.25 208 LEU A C 1
ATOM 1634 O O . LEU A 1 208 ? -25.731 -14.695 20.879 1.00 53.25 208 LEU A O 1
ATOM 1638 N N . GLN A 1 209 ? -23.819 -14.991 19.748 1.00 51.81 209 GLN A N 1
ATOM 1639 C CA . GLN A 1 209 ? -23.430 -16.224 20.464 1.00 51.81 209 GLN A CA 1
ATOM 1640 C C . GLN A 1 209 ? -22.138 -16.125 21.271 1.00 51.81 209 GLN A C 1
ATOM 1642 O O . GLN A 1 209 ? -21.957 -16.932 22.180 1.00 51.81 209 GLN A O 1
ATOM 1647 N N . ASN A 1 210 ? -21.265 -15.149 21.006 1.00 46.28 210 ASN A N 1
ATOM 1648 C CA . ASN A 1 210 ? -20.051 -14.986 21.800 1.00 46.28 210 ASN A CA 1
ATOM 1649 C C . ASN A 1 210 ? -19.797 -13.504 22.142 1.00 46.28 210 ASN A C 1
ATOM 1651 O O . ASN A 1 210 ? -19.351 -12.743 21.284 1.00 46.28 210 ASN A O 1
ATOM 1655 N N . PRO A 1 211 ? -20.088 -13.059 2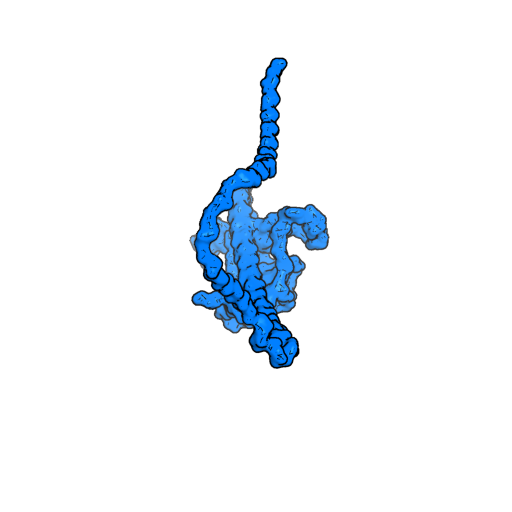3.380 1.00 52.03 211 PRO A N 1
ATOM 1656 C CA . PRO A 1 211 ? -19.915 -11.664 23.793 1.00 52.03 211 PRO A CA 1
ATOM 1657 C C . PRO A 1 211 ? -18.445 -11.264 24.005 1.00 52.03 211 PRO A C 1
ATOM 1659 O O . PRO A 1 211 ? -18.164 -10.100 24.299 1.00 52.03 211 PRO A O 1
ATOM 1662 N N . ALA A 1 212 ? -17.503 -12.202 23.865 1.00 56.56 212 ALA A N 1
ATOM 1663 C CA . ALA A 1 212 ? -16.078 -11.933 23.976 1.00 56.56 212 ALA A CA 1
ATOM 1664 C C . ALA A 1 212 ? -15.572 -11.229 22.707 1.00 56.56 212 ALA A C 1
ATOM 1666 O O . ALA A 1 212 ? -15.065 -11.847 21.774 1.00 56.56 212 ALA A O 1
ATOM 1667 N N . PHE A 1 213 ? -15.735 -9.909 22.661 1.00 62.28 213 PHE A N 1
ATOM 1668 C CA . PHE A 1 213 ? -15.011 -9.057 21.724 1.00 62.28 213 PHE A CA 1
ATOM 1669 C C . PHE A 1 213 ? -13.503 -9.251 21.947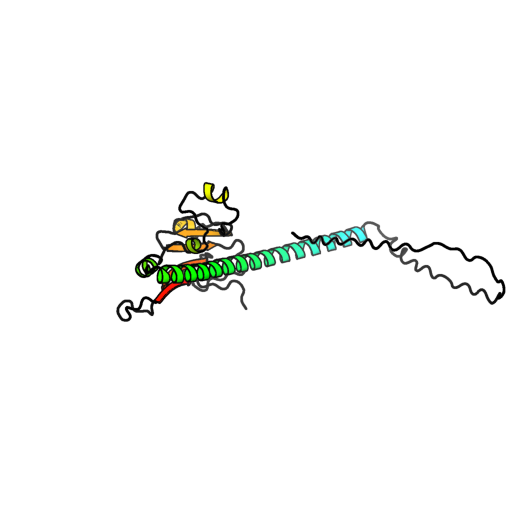 1.00 62.28 213 PHE A C 1
ATOM 1671 O O . PHE A 1 213 ? -12.990 -8.899 23.006 1.00 62.28 213 PHE A O 1
ATOM 1678 N N . LEU A 1 214 ? -12.808 -9.830 20.964 1.00 71.00 214 LEU A N 1
ATOM 1679 C CA . LEU A 1 214 ? -11.383 -10.165 21.077 1.00 71.00 214 LEU A CA 1
ATOM 1680 C C . LEU A 1 214 ? -10.468 -9.036 20.581 1.00 71.00 214 LEU A C 1
ATOM 1682 O O . LEU A 1 214 ? -9.276 -9.043 20.879 1.00 71.00 214 LEU A O 1
ATOM 1686 N N . GLY A 1 215 ? -11.003 -8.057 19.844 1.00 84.06 215 GLY A N 1
ATOM 1687 C CA . GLY A 1 215 ? -10.252 -6.890 19.385 1.00 84.06 215 GLY A CA 1
ATOM 1688 C C . GLY A 1 215 ? -10.690 -6.403 18.008 1.00 84.06 215 GLY A C 1
ATOM 1689 O O . GLY A 1 215 ? -11.839 -6.562 17.605 1.00 84.06 215 GLY A O 1
ATOM 1690 N N . VAL A 1 216 ? -9.761 -5.815 17.260 1.00 89.25 216 VAL A N 1
ATOM 1691 C CA . VAL A 1 216 ? -9.965 -5.342 15.881 1.00 89.25 216 VAL A CA 1
ATOM 1692 C C . VAL A 1 216 ? -8.862 -5.860 14.967 1.00 89.25 216 VAL A C 1
ATOM 1694 O O . VAL A 1 216 ? -7.735 -6.096 15.406 1.00 89.25 216 VAL A O 1
ATOM 1697 N N . ASN A 1 217 ? -9.178 -6.045 13.687 1.00 91.50 217 ASN A N 1
ATOM 1698 C CA . ASN A 1 217 ? -8.233 -6.530 12.685 1.00 91.50 217 ASN A CA 1
ATOM 1699 C C . ASN A 1 217 ? -8.414 -5.795 11.349 1.00 91.50 217 ASN A C 1
ATOM 1701 O O . ASN A 1 217 ? -9.498 -5.306 11.038 1.00 91.50 217 ASN A O 1
ATOM 1705 N N . VAL A 1 218 ? -7.351 -5.736 10.546 1.00 92.38 218 VAL A N 1
ATOM 1706 C CA . VAL A 1 218 ? -7.372 -5.174 9.190 1.00 92.38 218 VAL A CA 1
ATOM 1707 C C . VAL A 1 218 ? -7.643 -6.291 8.189 1.00 92.38 218 VAL A C 1
ATOM 1709 O O . VAL A 1 218 ? -6.771 -7.130 7.926 1.00 92.38 218 VAL A O 1
ATOM 1712 N N . GLN A 1 219 ? -8.837 -6.277 7.609 1.00 92.31 219 GLN A N 1
ATOM 1713 C CA . GLN A 1 219 ? -9.286 -7.233 6.606 1.00 92.31 219 GLN A CA 1
ATOM 1714 C C . GLN A 1 219 ? -9.046 -6.691 5.194 1.00 92.31 219 GLN A C 1
ATOM 1716 O O . GLN A 1 219 ? -9.264 -5.512 4.928 1.00 92.31 219 GLN A O 1
ATOM 1721 N N . LEU A 1 220 ? -8.587 -7.561 4.291 1.00 91.25 220 LEU A N 1
ATOM 1722 C CA . LEU A 1 220 ? -8.511 -7.279 2.858 1.00 91.25 220 LEU A CA 1
ATOM 1723 C C . LEU A 1 220 ? -9.886 -7.553 2.237 1.00 91.25 220 LEU A C 1
ATOM 1725 O O . LEU A 1 220 ? -10.392 -8.667 2.366 1.00 91.25 220 LEU A O 1
ATOM 1729 N N . LEU A 1 221 ? -10.474 -6.552 1.583 1.00 89.69 221 LEU A N 1
ATOM 1730 C CA . LEU A 1 221 ? -11.791 -6.655 0.948 1.00 89.69 221 LEU A CA 1
ATOM 1731 C C . LEU A 1 221 ? -11.697 -7.111 -0.510 1.00 89.69 221 LEU A C 1
ATOM 1733 O O . LEU A 1 221 ? -12.560 -7.847 -0.980 1.00 89.69 221 LEU A O 1
ATOM 1737 N N . THR A 1 222 ? -10.639 -6.714 -1.218 1.00 86.38 222 THR A N 1
ATOM 1738 C CA . THR A 1 222 ? -10.406 -7.114 -2.608 1.00 86.38 222 THR A CA 1
ATOM 1739 C C . THR A 1 222 ? -9.283 -8.151 -2.679 1.00 86.38 222 THR A C 1
ATOM 1741 O O . THR A 1 222 ? -8.109 -7.787 -2.647 1.00 86.38 222 THR A O 1
ATOM 1744 N N . PRO A 1 223 ? -9.592 -9.461 -2.736 1.00 85.75 223 PRO A N 1
ATOM 1745 C CA . PRO A 1 223 ? -8.564 -10.485 -2.879 1.00 85.75 223 PRO A CA 1
ATOM 1746 C C . PRO A 1 223 ? -7.856 -10.329 -4.231 1.00 85.75 223 PRO A C 1
ATOM 1748 O O . PRO A 1 223 ? -8.500 -10.241 -5.280 1.00 85.75 223 PRO A O 1
ATOM 1751 N N . TYR A 1 224 ? -6.525 -10.298 -4.205 1.00 88.62 224 TYR A N 1
ATOM 1752 C CA . TYR A 1 224 ? -5.698 -10.046 -5.382 1.00 88.62 224 TYR A CA 1
ATOM 1753 C C . TYR A 1 224 ? -4.499 -10.992 -5.454 1.00 88.62 224 TYR A C 1
ATOM 1755 O O . TYR A 1 224 ? -4.024 -11.505 -4.441 1.00 88.62 224 TYR A O 1
ATOM 1763 N N . ILE A 1 225 ? -3.988 -11.169 -6.671 1.00 88.00 225 ILE A N 1
ATOM 1764 C CA . ILE A 1 225 ? -2.702 -11.802 -6.968 1.00 88.00 225 ILE A CA 1
ATOM 1765 C C . ILE A 1 225 ? -1.883 -10.765 -7.724 1.00 88.00 225 ILE A C 1
ATOM 1767 O O . ILE A 1 225 ? -2.295 -10.321 -8.791 1.00 88.00 225 ILE A O 1
ATOM 1771 N N . TRP A 1 226 ? -0.751 -10.341 -7.164 1.00 86.88 226 TRP A N 1
ATOM 1772 C CA . TRP A 1 226 ? 0.098 -9.332 -7.810 1.00 86.88 226 TRP A CA 1
ATOM 1773 C C . TRP A 1 226 ? 1.186 -9.964 -8.673 1.00 86.88 226 TRP A C 1
ATOM 1775 O O . TRP A 1 226 ? 1.408 -9.542 -9.793 1.00 86.88 226 TRP A O 1
ATOM 1785 N N . PHE A 1 227 ? 1.819 -11.025 -8.189 1.00 86.75 227 PHE A N 1
ATOM 1786 C CA . PHE A 1 227 ? 2.697 -11.874 -8.985 1.00 86.75 227 PHE A CA 1
ATOM 1787 C C . PHE A 1 227 ? 2.194 -13.298 -8.772 1.00 86.75 227 PHE A C 1
ATOM 1789 O O . PHE A 1 227 ? 1.881 -13.657 -7.636 1.00 86.75 227 PHE A O 1
ATOM 1796 N N . GLY A 1 228 ? 1.985 -14.042 -9.857 1.00 75.31 228 GLY A N 1
ATOM 1797 C CA . GLY A 1 228 ? 1.613 -15.449 -9.763 1.00 75.31 228 GLY A CA 1
ATOM 1798 C C . GLY A 1 228 ? 2.863 -16.248 -9.435 1.00 75.31 228 GLY A C 1
ATOM 1799 O O . GLY A 1 228 ? 3.758 -16.297 -10.276 1.00 75.31 228 GLY A O 1
ATOM 1800 N N . ASP A 1 229 ? 2.911 -16.807 -8.232 1.00 53.56 229 ASP A N 1
ATOM 1801 C CA . ASP A 1 229 ? 3.844 -17.875 -7.870 1.00 53.56 229 ASP A CA 1
ATOM 1802 C C . ASP A 1 229 ? 3.202 -19.240 -8.167 1.00 53.56 229 ASP A C 1
ATOM 1804 O O . ASP A 1 229 ? 1.961 -19.357 -7.998 1.00 53.56 229 ASP A O 1
#

Radius of gyration: 34.43 Å; chains: 1; bounding box: 106×40×88 Å

Foldseek 3Di:
DDDDDDDDDDDDDDDDDDDDDDDDDDDDPDDDDPPPPPPVCVPPPPPDDPVVVVVVVVVVVVVVVVVVVVVVVVVLLVVLVVLVVVQQVLLQVLQVVVCVVCVVVVNNVVLQVCFLADSLVSNVADDPDDVVVSVPPDPPHPDQPQEPEADDPVCLLVPAARHWHAHSVRSKIKHAHNDCPQKDWPDPPDPRNIWIKTKHFDDPDDVPPDVPRPGIGIDTPTDMDRHDD

Sequence (229 aa):
MADARLAFPQKLSLSRPAATLSRQRAREDSRLMPIQAERFRFTDYYQGSRWFPGGVALLLILLFALWLLASLAEMQERSEKLMVELTIRNVRVGLKVAMVQAMAHGQEGEIRRWAGRNPLLWLGAIPEGNMDIAKAESNLTVIPDGYGGNCTPQEMRELAGGSWCFDPDSGELAYRPRNDRHLRSISSAEQSKVLRWKVVASGDGNLLQNPAFLGVNVQLLTPYIWFGD